Protein AF-T0RSC7-F1 (afdb_monomer_lite)

Secondary structure (DSSP, 8-state):
-----PPPEEEEEEEE-TTPPPTTS-----HHHHS---TTEEEEEEEETT--HHHHHHHHHTT--BTTB-S-TTEEEEEEEETTHHHHHHHHHHHHHHHHSS-EEEEEEESPPPSSS--SSPPPSEEEEEEEE--SSSS-----TTSEEEE-GGGS-TT--HHHHHHHHHHHHHHHHHHHHHHHHHT-

pLDDT: mean 86.54, std 13.87, range [40.59, 98.19]

Sequence (188 aa):
MGTQVLAKDFITVGVSGFGTRRAENYWQPSGAHDNLPTSGAYKSYKLVHYAKKKELQQIVDNFECSKGKKGRKDLGLIVMANSWGSYKAIKLTKMYKKACGEEIDLFIMVDGVKKPIAAQGIRPKAKKCVNFYQTRGVVRGKAIKGCENHDMTKYCYDSDSGVQCHIRVEWSGTADGAQIIRDYIYSN

Structure (mmCIF, N/CA/C/O backbone):
data_AF-T0RSC7-F1
#
_entry.id   AF-T0RSC7-F1
#
loop_
_atom_site.group_PDB
_atom_site.id
_atom_site.type_symbol
_atom_site.label_atom_id
_atom_site.label_alt_id
_atom_site.label_comp_id
_atom_site.label_asym_id
_atom_site.label_entity_id
_atom_site.label_seq_id
_atom_site.pdbx_PDB_ins_code
_atom_site.Cartn_x
_atom_site.Cartn_y
_atom_site.Cartn_z
_atom_site.occupancy
_atom_site.B_iso_or_equiv
_atom_site.auth_seq_id
_atom_site.auth_comp_id
_atom_site.auth_asym_id
_atom_site.auth_atom_id
_atom_site.pdbx_PDB_model_num
ATOM 1 N N . MET A 1 1 ? -28.441 -16.996 18.188 1.00 40.59 1 MET A N 1
ATOM 2 C CA . MET A 1 1 ? -28.405 -15.562 17.828 1.00 40.59 1 MET A CA 1
ATOM 3 C C . MET A 1 1 ? -27.506 -15.434 16.613 1.00 40.59 1 MET A C 1
ATOM 5 O O . MET A 1 1 ? -26.307 -15.630 16.751 1.00 40.59 1 MET A O 1
ATOM 9 N N . GLY A 1 2 ? -28.081 -15.255 15.422 1.00 41.38 2 GLY A N 1
ATOM 10 C CA . GLY A 1 2 ? -27.294 -15.091 14.201 1.00 41.38 2 GLY A CA 1
ATOM 11 C C . GLY A 1 2 ? -26.574 -13.749 14.240 1.00 41.38 2 GLY A C 1
ATOM 12 O O . GLY A 1 2 ? -27.214 -12.715 14.412 1.00 41.38 2 GLY A O 1
ATOM 13 N N . THR A 1 3 ? -25.250 -13.763 14.143 1.00 44.88 3 THR A N 1
ATOM 14 C CA . THR A 1 3 ? -24.443 -12.558 13.959 1.00 44.88 3 THR A CA 1
ATOM 15 C C . THR A 1 3 ? -24.872 -11.927 12.637 1.00 44.88 3 THR A C 1
ATOM 17 O O . THR A 1 3 ? -24.597 -12.488 11.579 1.00 44.88 3 THR A O 1
ATOM 20 N N . GLN A 1 4 ? -25.573 -10.790 12.679 1.00 46.06 4 GLN A N 1
ATOM 21 C CA . GLN A 1 4 ? -25.700 -9.941 11.496 1.00 46.06 4 GLN A CA 1
ATOM 22 C C . GLN A 1 4 ? -24.278 -9.604 11.044 1.00 46.06 4 GLN A C 1
ATOM 24 O O . GLN A 1 4 ? -23.525 -8.951 11.770 1.00 46.06 4 GLN A O 1
ATOM 29 N N . VAL A 1 5 ? -23.887 -10.117 9.879 1.00 52.91 5 VAL A N 1
ATOM 30 C CA . VAL A 1 5 ? -22.655 -9.701 9.218 1.00 52.91 5 VAL A CA 1
ATOM 31 C C . VAL A 1 5 ? -22.915 -8.274 8.755 1.00 52.91 5 VAL A C 1
ATOM 33 O O . VAL A 1 5 ? -23.689 -8.051 7.829 1.00 52.91 5 VAL A O 1
ATOM 36 N N . LEU A 1 6 ? -22.353 -7.301 9.470 1.00 58.44 6 LEU A N 1
ATOM 37 C CA . LEU A 1 6 ? -22.344 -5.919 9.005 1.00 58.44 6 LEU A CA 1
ATOM 38 C C . LEU A 1 6 ? -21.565 -5.889 7.689 1.00 58.44 6 LEU A C 1
ATOM 40 O O . LEU A 1 6 ? -20.447 -6.407 7.645 1.00 58.44 6 LEU A O 1
ATOM 44 N N . ALA A 1 7 ? -22.162 -5.307 6.645 1.00 67.56 7 ALA A N 1
ATOM 45 C CA . ALA A 1 7 ? -21.462 -5.036 5.395 1.00 67.56 7 ALA A CA 1
ATOM 46 C C . ALA A 1 7 ? -20.165 -4.281 5.711 1.00 67.56 7 ALA A C 1
ATOM 48 O O . ALA A 1 7 ? -20.168 -3.342 6.515 1.00 67.56 7 ALA A O 1
ATOM 49 N N . LYS A 1 8 ? -19.048 -4.752 5.159 1.00 82.50 8 LYS A N 1
ATOM 50 C CA . LYS A 1 8 ? -17.731 -4.245 5.519 1.00 82.50 8 LYS A CA 1
ATOM 51 C C . LYS A 1 8 ? -17.324 -3.114 4.585 1.00 82.50 8 LYS A C 1
ATOM 53 O O . LYS A 1 8 ? -17.084 -3.327 3.403 1.00 82.50 8 LYS A O 1
ATOM 58 N N . ASP A 1 9 ? -17.170 -1.925 5.146 1.00 91.06 9 ASP A N 1
ATOM 59 C CA . ASP A 1 9 ? -16.650 -0.767 4.430 1.00 91.06 9 ASP A CA 1
ATOM 60 C C . ASP A 1 9 ? -15.118 -0.753 4.442 1.00 91.06 9 ASP A C 1
ATOM 62 O O . ASP A 1 9 ? -14.471 -1.314 5.332 1.00 91.06 9 ASP A O 1
ATOM 66 N N . PHE A 1 10 ? -14.504 -0.043 3.493 1.00 94.50 10 PHE A N 1
ATOM 67 C CA . PHE A 1 10 ? -13.045 0.071 3.419 1.00 94.50 10 PHE A CA 1
ATOM 68 C C . PHE A 1 10 ? -12.556 1.504 3.250 1.00 94.50 10 PHE A C 1
ATOM 70 O O . PHE A 1 10 ? -13.061 2.269 2.430 1.00 94.50 10 PHE A O 1
ATOM 77 N N . ILE A 1 11 ? -11.483 1.837 3.969 1.00 96.50 11 ILE A N 1
ATOM 78 C CA . ILE A 1 11 ? -10.594 2.931 3.585 1.00 96.50 11 ILE A CA 1
ATOM 79 C C . ILE A 1 11 ? -9.506 2.367 2.676 1.00 96.50 11 ILE A C 1
ATOM 81 O O . ILE A 1 11 ? -8.774 1.455 3.070 1.00 96.50 11 ILE A O 1
ATOM 85 N N . THR A 1 12 ? -9.367 2.939 1.482 1.00 96.81 12 THR A N 1
ATOM 86 C CA . THR A 1 12 ? -8.303 2.596 0.534 1.00 96.81 12 THR A CA 1
ATOM 87 C C . THR A 1 12 ? -7.224 3.676 0.529 1.00 96.81 12 THR A C 1
ATOM 89 O O . THR A 1 12 ? -7.495 4.877 0.601 1.00 96.81 12 THR A O 1
ATOM 92 N N . VAL A 1 13 ? -5.959 3.259 0.490 1.00 97.44 13 VAL A N 1
ATOM 93 C CA . VAL A 1 13 ? -4.816 4.178 0.535 1.00 97.44 13 VAL A CA 1
ATOM 94 C C . VAL A 1 13 ? -3.815 3.814 -0.550 1.00 97.44 13 VAL A C 1
ATOM 96 O O . VAL A 1 13 ? -3.206 2.749 -0.505 1.00 97.44 13 VAL A O 1
ATOM 99 N N . GLY A 1 14 ? -3.607 4.731 -1.488 1.00 96.44 14 GLY A N 1
ATOM 100 C CA . GLY A 1 14 ? -2.545 4.677 -2.483 1.00 96.44 14 GLY A CA 1
ATOM 101 C C . GLY A 1 14 ? -1.330 5.462 -2.004 1.00 96.44 14 GLY A C 1
ATOM 102 O O . GLY A 1 14 ? -1.461 6.638 -1.663 1.00 96.44 14 GLY A O 1
ATOM 103 N N . VAL A 1 15 ? -0.146 4.850 -1.971 1.00 94.44 15 VAL A N 1
ATOM 104 C CA . VAL A 1 15 ? 1.096 5.525 -1.561 1.00 94.44 15 VAL A CA 1
ATOM 105 C C . VAL A 1 15 ? 2.132 5.460 -2.674 1.00 94.44 15 VAL A C 1
ATOM 107 O O . VAL A 1 15 ? 2.712 4.403 -2.920 1.00 94.44 15 VAL A O 1
ATOM 110 N N . SER A 1 16 ? 2.381 6.602 -3.312 1.00 92.31 16 SER A N 1
ATOM 111 C CA . SER A 1 16 ? 3.239 6.688 -4.485 1.00 92.31 16 SER A CA 1
ATOM 112 C C . SER A 1 16 ? 4.726 6.850 -4.163 1.00 92.31 16 SER A C 1
ATOM 114 O O . SER A 1 16 ? 5.114 7.342 -3.094 1.00 92.31 16 SER A O 1
ATOM 116 N N . GLY A 1 17 ? 5.562 6.418 -5.106 1.00 87.25 17 GLY A N 1
ATOM 117 C CA . GLY A 1 17 ? 7.021 6.476 -5.072 1.00 87.25 17 GLY A CA 1
ATOM 118 C C . GLY A 1 17 ? 7.650 7.863 -5.244 1.00 87.25 17 GLY A C 1
ATOM 119 O O . GLY A 1 17 ? 7.029 8.910 -5.052 1.00 87.25 17 GLY A O 1
ATOM 120 N N . PHE A 1 18 ? 8.950 7.861 -5.547 1.00 81.19 18 PHE A N 1
ATOM 121 C CA . PHE A 1 18 ? 9.708 9.062 -5.907 1.00 81.19 18 PHE A CA 1
ATOM 122 C C . PHE A 1 18 ? 9.276 9.579 -7.287 1.00 81.19 18 PHE A C 1
ATOM 124 O O . PHE A 1 18 ? 8.903 8.785 -8.139 1.00 81.19 18 PHE A O 1
ATOM 131 N N . GLY A 1 19 ? 9.318 10.896 -7.509 1.00 72.25 19 GLY A N 1
ATOM 132 C CA . GLY A 1 19 ? 8.873 11.527 -8.763 1.00 72.25 19 GLY A CA 1
ATOM 133 C C . GLY A 1 19 ? 7.401 11.958 -8.771 1.00 72.25 19 GLY A C 1
ATOM 134 O O . GLY A 1 19 ? 7.079 12.992 -9.355 1.00 72.25 19 GLY A O 1
ATOM 135 N N . THR A 1 20 ? 6.526 11.266 -8.034 1.00 71.75 20 THR A N 1
ATOM 136 C CA . THR A 1 20 ? 5.122 11.671 -7.859 1.00 71.75 20 THR A CA 1
ATOM 137 C C . THR A 1 20 ? 4.997 12.795 -6.823 1.00 71.75 20 THR A C 1
ATOM 139 O O . THR A 1 20 ? 5.447 12.662 -5.678 1.00 71.75 20 THR A O 1
ATOM 142 N N . ARG A 1 21 ? 4.371 13.915 -7.207 1.00 67.69 21 ARG A N 1
ATOM 143 C CA . ARG A 1 21 ? 3.964 14.988 -6.282 1.00 67.69 21 ARG A CA 1
ATOM 144 C C . ARG A 1 21 ? 2.527 14.754 -5.801 1.00 67.69 21 ARG A C 1
ATOM 146 O O . ARG A 1 21 ? 1.827 13.878 -6.295 1.00 67.69 21 ARG A O 1
ATOM 153 N N . ARG A 1 22 ? 2.105 15.479 -4.761 1.00 64.88 22 ARG A N 1
ATOM 154 C CA . ARG A 1 22 ? 0.728 15.388 -4.234 1.00 64.88 22 ARG A CA 1
ATOM 155 C C . ARG A 1 22 ? -0.286 15.704 -5.334 1.00 64.88 22 ARG A C 1
ATOM 157 O O . ARG A 1 22 ? 0.013 16.552 -6.159 1.00 64.88 22 ARG A O 1
ATOM 164 N N . ALA A 1 23 ? -1.478 15.110 -5.271 1.00 60.06 23 ALA A N 1
ATOM 165 C CA . ALA A 1 23 ? -2.521 15.224 -6.302 1.00 60.06 23 ALA A CA 1
ATOM 166 C C . ALA A 1 23 ? -2.914 16.673 -6.675 1.00 60.06 23 ALA A C 1
ATOM 168 O O . ALA A 1 23 ? -3.355 16.923 -7.787 1.00 60.06 23 ALA A O 1
ATOM 169 N N . GLU A 1 24 ? -2.727 17.622 -5.756 1.00 57.09 24 GLU A N 1
ATOM 170 C CA . GLU A 1 24 ? -2.960 19.064 -5.943 1.00 57.09 24 GLU A CA 1
ATOM 171 C C . GLU A 1 24 ? -1.835 19.803 -6.698 1.00 57.09 24 GLU A C 1
ATOM 173 O O . GLU A 1 24 ? -1.966 20.978 -7.019 1.00 57.09 24 GLU A O 1
ATOM 178 N N . ASN A 1 25 ? -0.730 19.123 -7.005 1.00 50.31 25 ASN A N 1
ATOM 179 C CA . ASN A 1 25 ? 0.354 19.624 -7.840 1.00 50.31 25 ASN A CA 1
ATOM 180 C C . ASN A 1 25 ? 0.484 18.703 -9.055 1.00 50.31 25 ASN A C 1
ATOM 182 O O . ASN A 1 25 ? 0.670 17.500 -8.882 1.00 50.31 25 ASN A O 1
ATOM 186 N N . TYR A 1 26 ? 0.443 19.252 -10.273 1.00 48.31 26 TYR A N 1
ATOM 187 C CA . TYR A 1 26 ? 0.797 18.483 -11.472 1.00 48.31 26 TYR A CA 1
ATOM 188 C C . TYR A 1 26 ? 2.139 17.761 -11.236 1.00 48.31 26 TYR A C 1
ATOM 190 O O . TYR A 1 26 ? 3.031 18.366 -10.634 1.00 48.31 26 TYR A O 1
ATOM 198 N N . TRP A 1 27 ? 2.240 16.482 -11.637 1.00 60.91 27 TRP A N 1
ATOM 199 C CA . TRP A 1 27 ? 3.422 15.720 -12.109 1.00 60.91 27 TRP A CA 1
ATOM 200 C C . TRP A 1 27 ? 3.286 14.189 -11.880 1.00 60.91 27 TRP A C 1
ATOM 202 O O . TRP A 1 27 ? 2.308 13.744 -11.291 1.00 60.91 27 TRP A O 1
ATOM 212 N N . GLN A 1 28 ? 4.252 13.423 -12.428 1.00 65.12 28 GLN A N 1
ATOM 213 C CA . GLN A 1 28 ? 4.223 12.009 -12.865 1.00 65.12 28 GLN A CA 1
ATOM 214 C C . GLN A 1 28 ? 3.127 11.092 -12.279 1.00 65.12 28 GLN A C 1
ATOM 216 O O . GLN A 1 28 ? 3.075 10.915 -11.056 1.00 65.12 28 GLN A O 1
ATOM 221 N N . PRO A 1 29 ? 2.320 10.451 -13.156 1.00 74.44 29 PRO A N 1
ATOM 222 C CA . PRO A 1 29 ? 1.275 9.523 -12.745 1.00 74.44 29 PRO A CA 1
ATOM 223 C C . PRO A 1 29 ? 1.875 8.346 -11.980 1.00 74.44 29 PRO A C 1
ATOM 225 O O . PRO A 1 29 ? 3.038 7.988 -12.170 1.00 74.44 2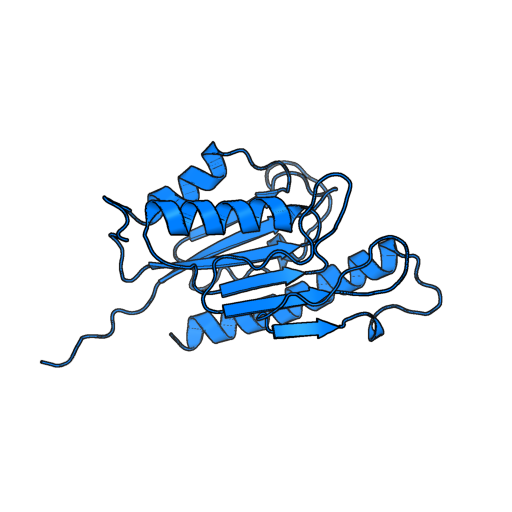9 PRO A O 1
ATOM 228 N N . SER A 1 30 ? 1.071 7.764 -11.100 1.00 87.75 30 SER A N 1
ATOM 229 C CA . SER A 1 30 ? 1.482 6.641 -10.268 1.00 87.75 30 SER A CA 1
ATOM 230 C C . SER A 1 30 ? 0.398 5.589 -10.321 1.00 87.75 30 SER A C 1
ATOM 232 O O . SER A 1 30 ? -0.733 5.850 -9.906 1.00 87.75 30 SER A O 1
ATOM 234 N N . GLY A 1 31 ? 0.760 4.364 -10.688 1.00 88.94 31 GLY A N 1
ATOM 235 C CA . GLY A 1 31 ? -0.178 3.246 -10.706 1.00 88.94 31 GLY A CA 1
ATOM 236 C C . GLY A 1 31 ? -0.849 3.035 -9.342 1.00 88.94 31 GLY A C 1
ATOM 237 O O . GLY A 1 31 ? -2.045 2.771 -9.262 1.00 88.94 31 GLY A O 1
ATOM 238 N N . ALA A 1 32 ? -0.127 3.282 -8.238 1.00 92.00 32 ALA A N 1
ATOM 239 C CA . ALA A 1 32 ? -0.676 3.186 -6.881 1.00 92.00 32 ALA A CA 1
ATOM 240 C C . ALA A 1 32 ? -1.772 4.229 -6.570 1.00 92.00 32 ALA A C 1
ATOM 242 O O . ALA A 1 32 ? -2.479 4.090 -5.575 1.00 92.00 32 ALA A O 1
ATOM 243 N N . HIS A 1 33 ? -1.899 5.285 -7.377 1.00 92.62 33 HIS A N 1
ATOM 244 C CA . HIS A 1 33 ? -2.937 6.314 -7.267 1.00 92.62 33 HIS A CA 1
ATOM 245 C C . HIS A 1 33 ? -4.022 6.131 -8.314 1.00 92.62 33 HIS A C 1
ATOM 247 O O . HIS A 1 33 ? -5.198 6.282 -7.986 1.00 92.62 33 HIS A O 1
ATOM 253 N N . ASP A 1 34 ? -3.625 5.838 -9.548 1.00 92.06 34 ASP A N 1
ATOM 254 C CA . ASP A 1 34 ? -4.518 5.857 -10.705 1.00 92.06 34 ASP A CA 1
ATOM 255 C C . ASP A 1 34 ? -5.283 4.544 -10.847 1.00 92.06 34 ASP A C 1
ATOM 257 O O . ASP A 1 34 ? -6.469 4.558 -11.164 1.00 92.06 34 ASP A O 1
ATOM 261 N N . ASN A 1 35 ? -4.653 3.419 -10.497 1.00 95.19 35 ASN A N 1
ATOM 262 C CA . ASN A 1 35 ? -5.315 2.118 -10.492 1.00 95.19 35 ASN A CA 1
ATOM 263 C C . ASN A 1 35 ? -6.025 1.818 -9.167 1.00 95.19 35 ASN A C 1
ATOM 265 O O . ASN A 1 35 ? -6.743 0.826 -9.087 1.00 95.19 35 ASN A O 1
ATOM 269 N N . LEU A 1 36 ? -5.848 2.639 -8.121 1.00 94.31 36 LEU A N 1
ATOM 270 C CA . LEU A 1 36 ? -6.460 2.392 -6.812 1.00 94.31 36 LEU A CA 1
ATOM 271 C C . LEU A 1 36 ? -7.989 2.356 -6.932 1.00 94.31 36 LEU A C 1
ATOM 273 O O . LEU A 1 36 ? -8.587 3.381 -7.261 1.00 94.31 36 LEU A O 1
ATOM 277 N N . PRO A 1 37 ? -8.645 1.226 -6.611 1.00 92.88 37 PRO A N 1
ATOM 278 C CA . PRO A 1 37 ? -10.097 1.179 -6.613 1.00 92.88 37 PRO A CA 1
ATOM 279 C C . PRO A 1 37 ? -10.672 2.128 -5.556 1.00 92.88 37 PRO A C 1
ATOM 281 O O . PRO A 1 37 ? -10.339 2.041 -4.371 1.00 92.88 37 PRO A O 1
ATOM 284 N N . THR A 1 38 ? -11.532 3.042 -6.000 1.00 87.25 38 THR A N 1
ATOM 285 C CA . THR A 1 38 ? -12.255 3.990 -5.137 1.00 87.25 38 THR A CA 1
ATOM 286 C C . THR A 1 38 ? -13.753 3.693 -5.065 1.00 87.25 38 THR A C 1
ATOM 288 O O . THR A 1 38 ? -14.409 4.101 -4.110 1.00 87.25 38 THR A O 1
ATOM 291 N N . SER A 1 39 ? -14.300 2.964 -6.043 1.00 81.19 39 SER A N 1
ATOM 292 C CA . SER A 1 39 ? -15.697 2.523 -6.026 1.00 81.19 39 SER A CA 1
ATOM 293 C C . SER A 1 39 ? -15.916 1.527 -4.887 1.00 81.19 39 SER A C 1
ATOM 295 O O . SER A 1 39 ? -15.151 0.573 -4.753 1.00 81.19 39 SER A O 1
ATOM 297 N N . GLY A 1 40 ? -16.924 1.773 -4.047 1.00 74.81 40 GLY A N 1
ATOM 298 C CA . GLY A 1 40 ? -17.190 0.977 -2.843 1.00 74.81 40 GLY A CA 1
ATOM 299 C C . GLY A 1 40 ? -16.272 1.277 -1.648 1.00 74.81 40 GLY A C 1
ATOM 300 O O . GLY A 1 40 ? -16.375 0.605 -0.628 1.00 74.81 40 GLY A O 1
ATOM 301 N N . ALA A 1 41 ? -15.379 2.272 -1.734 1.00 86.38 41 ALA A N 1
ATOM 302 C CA . ALA A 1 41 ? -14.578 2.704 -0.590 1.00 86.38 41 ALA A CA 1
ATOM 303 C C . ALA A 1 41 ? -15.314 3.788 0.216 1.00 86.38 41 ALA A C 1
ATOM 305 O O . ALA A 1 41 ? -15.744 4.795 -0.342 1.00 86.38 41 ALA A O 1
ATOM 306 N N . TYR A 1 42 ? -15.356 3.641 1.543 1.00 90.75 42 TYR A N 1
ATOM 307 C CA . TYR A 1 42 ? -15.835 4.678 2.466 1.00 90.75 42 TYR A CA 1
ATOM 308 C C . TYR A 1 42 ? -15.024 5.970 2.323 1.00 90.75 42 TYR A C 1
ATOM 310 O O . TYR A 1 42 ? -15.555 7.079 2.353 1.00 90.75 42 TYR A O 1
ATOM 318 N N . LYS A 1 43 ? -13.702 5.829 2.163 1.00 94.75 43 LYS A N 1
ATOM 319 C CA . LYS A 1 43 ? -12.794 6.949 1.912 1.00 94.75 43 LYS A CA 1
ATOM 320 C C . LYS A 1 43 ? -11.548 6.480 1.181 1.00 94.75 43 LYS A C 1
ATOM 322 O O . LYS A 1 43 ? -11.045 5.391 1.435 1.00 94.75 43 LYS A O 1
ATOM 327 N N . SER A 1 44 ? -11.023 7.330 0.307 1.00 94.62 44 SER A N 1
ATOM 328 C CA . SER A 1 44 ? -9.792 7.064 -0.438 1.00 94.62 44 SER A CA 1
ATOM 329 C C . SER A 1 44 ? -8.738 8.123 -0.126 1.00 94.62 44 SER A C 1
ATOM 331 O O . SER A 1 44 ? -9.043 9.314 -0.072 1.00 94.62 44 SER A O 1
ATOM 333 N N . TYR A 1 45 ? -7.488 7.699 0.054 1.00 94.94 45 TYR A N 1
ATOM 334 C CA . TYR A 1 45 ? -6.350 8.588 0.287 1.00 94.94 45 TYR A CA 1
ATOM 335 C C . TYR A 1 45 ? -5.266 8.365 -0.764 1.00 94.94 45 TYR A C 1
ATOM 337 O O . TYR A 1 45 ? -4.854 7.233 -1.010 1.00 94.94 45 TYR A O 1
ATOM 345 N N . LYS A 1 46 ? -4.748 9.458 -1.330 1.00 93.88 46 LYS A N 1
ATOM 346 C CA . LYS A 1 46 ? -3.587 9.453 -2.229 1.00 93.88 46 LYS A CA 1
ATOM 347 C C . LYS A 1 46 ? -2.419 10.155 -1.541 1.00 93.88 46 LYS A C 1
ATOM 349 O O . LYS A 1 46 ? -2.410 11.373 -1.387 1.00 93.88 46 LYS A O 1
ATOM 354 N N . LEU A 1 47 ? -1.450 9.371 -1.082 1.00 93.06 47 LEU A N 1
ATOM 355 C CA . LEU A 1 47 ? -0.251 9.826 -0.381 1.00 93.06 47 LEU A CA 1
ATOM 356 C C . LEU A 1 47 ? 0.999 9.627 -1.233 1.00 93.06 47 LEU A C 1
ATOM 358 O O . LEU A 1 47 ? 1.027 8.804 -2.134 1.00 93.06 47 LEU A O 1
ATOM 362 N N . VAL A 1 48 ? 2.069 10.325 -0.882 1.00 92.00 48 VAL A N 1
ATOM 363 C CA . VAL A 1 48 ? 3.380 10.244 -1.546 1.00 92.00 48 VAL A CA 1
ATOM 364 C C . VAL A 1 48 ? 4.448 9.747 -0.567 1.00 92.00 48 VAL A C 1
ATOM 366 O O . VAL A 1 48 ? 4.258 9.790 0.653 1.00 92.00 48 VAL A O 1
ATOM 369 N N . HIS A 1 49 ? 5.610 9.319 -1.066 1.00 90.50 49 HIS A N 1
ATOM 370 C CA . HIS A 1 49 ? 6.701 8.761 -0.251 1.00 90.50 49 HIS A CA 1
ATOM 371 C C . HIS A 1 49 ? 7.225 9.694 0.860 1.00 90.50 49 HIS A C 1
ATOM 373 O O . HIS A 1 49 ? 7.827 9.225 1.828 1.00 90.50 49 HIS A O 1
ATOM 379 N N . TYR A 1 50 ? 6.987 11.007 0.773 1.00 89.44 50 TYR A N 1
ATOM 380 C CA . TYR A 1 50 ? 7.337 11.986 1.809 1.00 89.44 50 TYR A CA 1
ATOM 381 C C . TYR A 1 50 ? 6.171 12.360 2.741 1.00 89.44 50 TYR A C 1
ATOM 383 O O . TYR A 1 50 ? 6.302 13.302 3.524 1.00 89.44 50 TYR A O 1
ATOM 391 N N . ALA A 1 51 ? 5.067 11.601 2.736 1.00 91.31 51 ALA A N 1
ATOM 392 C CA . ALA A 1 51 ? 3.935 11.818 3.637 1.00 91.31 51 ALA A CA 1
ATOM 393 C C . ALA A 1 51 ? 4.383 11.960 5.105 1.00 91.31 51 ALA A C 1
ATOM 395 O O . ALA A 1 51 ? 5.197 11.179 5.641 1.00 91.31 51 ALA A O 1
ATOM 396 N N . LYS A 1 52 ? 3.863 12.997 5.764 1.00 93.94 52 LYS A N 1
ATOM 397 C CA . LYS A 1 52 ? 4.165 13.347 7.151 1.00 93.94 52 LYS A CA 1
ATOM 398 C C . LYS A 1 52 ? 3.394 12.434 8.099 1.00 93.94 52 LYS A C 1
ATOM 400 O O . LYS A 1 52 ? 2.348 11.883 7.774 1.00 93.94 52 LYS A O 1
ATOM 405 N N . LYS A 1 53 ? 3.891 12.307 9.334 1.00 95.62 53 LYS A N 1
ATOM 406 C CA . LYS A 1 53 ? 3.233 11.499 10.378 1.00 95.62 53 LYS A CA 1
ATOM 407 C C . LYS A 1 53 ? 1.780 11.935 10.619 1.00 95.62 53 LYS A C 1
ATOM 409 O O . LYS A 1 53 ? 0.949 11.070 10.843 1.00 95.62 53 LYS A O 1
ATOM 414 N N . LYS A 1 54 ? 1.490 13.241 10.548 1.00 96.44 54 LYS A N 1
ATOM 415 C CA . LYS A 1 54 ? 0.134 13.789 10.721 1.00 96.44 54 LYS A CA 1
ATOM 416 C C . LYS A 1 54 ? -0.843 13.276 9.655 1.00 96.44 54 LYS A C 1
ATOM 418 O O . LYS A 1 54 ? -1.946 12.900 10.006 1.00 96.44 54 LYS A O 1
ATOM 423 N N . GLU A 1 55 ? -0.413 13.173 8.397 1.00 95.88 55 GLU A N 1
ATOM 424 C CA . GLU A 1 55 ? -1.242 12.632 7.303 1.00 95.88 55 GLU A CA 1
ATOM 425 C C . GLU A 1 55 ? -1.551 11.143 7.523 1.00 95.88 55 GLU A C 1
ATOM 427 O O . GLU A 1 55 ? -2.681 10.703 7.354 1.00 95.88 55 GLU A O 1
ATOM 432 N N . LEU A 1 56 ? -0.564 10.362 7.979 1.00 97.38 56 LEU A N 1
ATOM 433 C CA . LEU A 1 56 ? -0.795 8.956 8.336 1.00 97.38 56 LEU A CA 1
ATOM 434 C C . LEU A 1 56 ? -1.724 8.820 9.549 1.00 97.38 56 LEU A C 1
ATOM 436 O O . LEU A 1 56 ? -2.529 7.896 9.604 1.00 97.38 56 LEU A O 1
ATOM 440 N N . GLN A 1 57 ? -1.602 9.728 10.521 1.00 97.50 57 GLN A N 1
ATOM 441 C CA . GLN A 1 57 ? -2.449 9.742 11.710 1.00 97.50 57 GLN A CA 1
ATOM 442 C C . GLN A 1 57 ? -3.907 10.028 11.339 1.00 97.50 57 GLN A C 1
ATOM 444 O O . GLN A 1 57 ? -4.772 9.276 11.761 1.00 97.50 57 GLN A O 1
ATOM 449 N N . GLN A 1 58 ? -4.158 10.991 10.446 1.00 97.06 58 GLN A N 1
ATOM 450 C CA . GLN A 1 58 ? -5.502 11.294 9.942 1.00 97.06 58 GLN A CA 1
ATOM 451 C C . GLN A 1 58 ? -6.208 10.081 9.327 1.00 97.06 58 GLN A C 1
ATOM 453 O O . GLN A 1 58 ? -7.430 10.011 9.375 1.00 97.06 58 GLN A O 1
ATOM 458 N N . ILE A 1 59 ? -5.470 9.131 8.739 1.00 97.69 59 ILE A N 1
ATOM 459 C CA . ILE A 1 59 ? -6.051 7.876 8.242 1.00 97.69 59 ILE A CA 1
ATOM 460 C C . ILE A 1 59 ? -6.466 6.983 9.414 1.00 97.69 59 ILE A C 1
ATOM 462 O O . ILE A 1 59 ? -7.592 6.492 9.431 1.00 97.69 59 ILE A O 1
ATOM 466 N N . VAL A 1 60 ? -5.577 6.796 10.395 1.00 97.25 60 VAL A N 1
ATOM 467 C CA . VAL A 1 60 ? -5.826 5.966 11.588 1.00 97.25 60 VAL A CA 1
ATOM 468 C C . VAL A 1 60 ? -6.980 6.520 12.431 1.00 97.25 60 VAL A C 1
ATOM 470 O O . VAL A 1 60 ? -7.753 5.741 12.981 1.00 97.25 60 VAL A O 1
ATOM 473 N N . ASP A 1 61 ? -7.138 7.841 12.486 1.00 96.50 61 ASP A N 1
ATOM 474 C CA . ASP A 1 61 ? -8.172 8.502 13.288 1.00 96.50 61 ASP A CA 1
ATOM 475 C C . ASP A 1 61 ? -9.602 8.161 12.817 1.00 96.50 61 ASP A C 1
ATOM 477 O O . ASP A 1 61 ? -10.512 8.135 13.641 1.00 96.50 61 ASP A O 1
ATOM 481 N N . ASN A 1 62 ? -9.811 7.789 11.542 1.00 96.25 62 ASN A N 1
ATOM 482 C CA . ASN A 1 62 ? -11.136 7.358 11.049 1.00 96.25 62 ASN A CA 1
ATOM 483 C C . ASN A 1 62 ? -11.639 6.051 11.693 1.00 96.25 62 ASN A C 1
ATOM 485 O O . ASN A 1 62 ? -12.815 5.725 11.569 1.00 96.25 62 ASN A O 1
ATOM 489 N N . PHE A 1 63 ? -10.761 5.268 12.325 1.00 96.31 63 PHE A N 1
ATOM 490 C CA . PHE A 1 63 ? -11.113 3.969 12.907 1.00 96.31 63 PHE A CA 1
ATOM 491 C C . PHE A 1 63 ? -11.521 4.057 14.387 1.00 96.31 63 PHE A C 1
ATOM 493 O O . PHE A 1 63 ? -11.839 3.028 14.995 1.00 96.31 63 PHE A O 1
ATOM 500 N N . GLU A 1 64 ? -11.497 5.267 14.964 1.00 95.25 64 GLU A N 1
ATOM 501 C CA . GLU A 1 64 ? -11.922 5.561 16.343 1.00 95.25 64 GLU A CA 1
ATOM 502 C C . GLU A 1 64 ? -11.253 4.641 17.375 1.00 95.25 64 GLU A C 1
ATOM 504 O O . GLU A 1 64 ? -11.870 4.109 18.300 1.00 95.25 64 GLU A O 1
ATOM 509 N N . CYS A 1 65 ? -9.960 4.389 17.176 1.00 94.38 65 CYS A N 1
ATOM 510 C CA . CYS A 1 65 ? -9.243 3.410 17.973 1.00 94.38 65 CYS A CA 1
ATOM 511 C C . CYS A 1 65 ? -8.987 3.925 19.393 1.00 94.38 65 CYS A C 1
ATOM 513 O O . CYS A 1 65 ? -8.381 4.978 19.591 1.00 94.38 65 CYS A O 1
ATOM 515 N N . SER A 1 66 ? -9.402 3.147 20.392 1.00 92.69 66 SER A N 1
ATOM 516 C CA . SER A 1 66 ? -9.250 3.475 21.810 1.00 92.69 66 SER A CA 1
ATOM 517 C C . SER A 1 66 ? -8.678 2.289 22.572 1.00 92.69 66 SER A C 1
ATOM 519 O O . SER A 1 66 ? -9.114 1.151 22.398 1.00 92.69 66 SER A O 1
ATOM 521 N N . LYS A 1 67 ? -7.664 2.546 23.409 1.00 91.06 67 LYS A N 1
ATOM 522 C CA . LYS A 1 67 ? -6.979 1.533 24.237 1.00 91.06 67 LYS A CA 1
ATOM 523 C C . LYS A 1 67 ? -6.559 0.276 23.450 1.00 91.06 67 LYS A C 1
ATOM 525 O O . LYS A 1 67 ? -6.686 -0.841 23.946 1.00 91.06 67 LYS A O 1
ATOM 530 N N . GLY A 1 68 ? -6.064 0.451 22.221 1.00 89.88 68 GLY A N 1
ATOM 531 C CA . GLY A 1 68 ? -5.605 -0.666 21.390 1.00 89.88 68 GLY A CA 1
ATOM 532 C C . GLY A 1 68 ? -6.732 -1.491 20.770 1.00 89.88 68 GLY A C 1
ATOM 533 O O . GLY A 1 68 ? -6.498 -2.645 20.434 1.00 89.88 68 GLY A O 1
ATOM 534 N N . LYS A 1 69 ? -7.947 -0.945 20.654 1.00 90.81 69 LYS A N 1
ATOM 535 C CA . LYS A 1 69 ? -9.098 -1.614 20.038 1.00 90.81 69 LYS A CA 1
ATOM 536 C C . LYS A 1 69 ? -9.748 -0.708 19.004 1.00 90.81 69 LYS A C 1
ATOM 538 O O . LYS A 1 69 ? -9.929 0.483 19.255 1.00 90.81 69 LYS A O 1
ATOM 543 N N . LYS A 1 70 ? -10.109 -1.282 17.859 1.00 91.38 70 LYS A N 1
ATOM 544 C CA . LYS A 1 70 ? -10.850 -0.602 16.795 1.00 91.38 70 LYS A CA 1
ATOM 545 C C . LYS A 1 70 ? -12.293 -0.330 17.232 1.00 91.38 70 LYS A C 1
ATOM 547 O O . LYS A 1 70 ? -12.982 -1.261 17.652 1.00 91.38 70 LYS A O 1
ATOM 552 N N . GLY A 1 71 ? -12.738 0.923 17.132 1.00 89.56 71 GLY A N 1
ATOM 553 C CA . GLY A 1 71 ? -14.121 1.312 17.4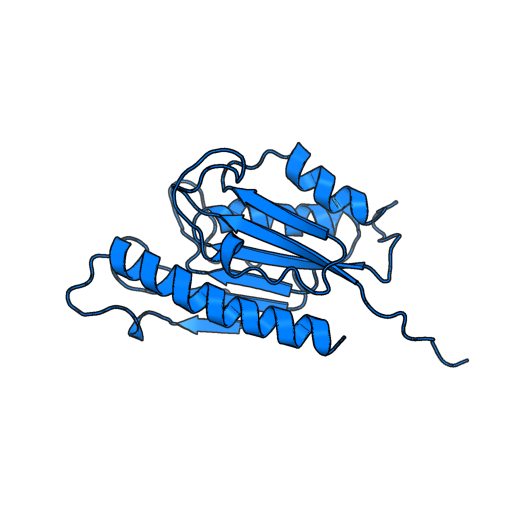29 1.00 89.56 71 GLY A CA 1
ATOM 554 C C . GLY A 1 71 ? -15.071 0.893 16.306 1.00 89.56 71 GLY A C 1
ATOM 555 O O . GLY A 1 71 ? -16.020 0.142 16.530 1.00 89.56 71 GLY A O 1
ATOM 556 N N . ARG A 1 72 ? -14.740 1.290 15.070 1.00 90.38 72 ARG A N 1
ATOM 557 C CA . ARG A 1 72 ? -15.473 0.938 13.842 1.00 90.38 72 ARG A CA 1
ATOM 558 C C . ARG A 1 72 ? -15.137 -0.476 13.365 1.00 90.38 72 ARG A C 1
ATOM 560 O O . ARG A 1 72 ? -14.227 -0.684 12.560 1.00 90.38 72 ARG A O 1
ATOM 567 N N . LYS A 1 73 ? -15.827 -1.481 13.917 1.00 89.00 73 LYS A N 1
ATOM 568 C CA . LYS A 1 73 ? -15.597 -2.913 13.618 1.00 89.00 73 LYS A CA 1
ATOM 569 C C . LYS A 1 73 ? -15.835 -3.272 12.147 1.00 89.00 73 LYS A C 1
ATOM 571 O O . LYS A 1 73 ? -15.094 -4.095 11.610 1.00 89.00 73 LYS A O 1
ATOM 576 N N . ASP A 1 74 ? -16.795 -2.599 11.533 1.00 90.50 74 ASP A N 1
ATOM 577 C CA . ASP A 1 74 ? -17.225 -2.659 10.134 1.00 90.50 74 ASP A CA 1
ATOM 578 C C . ASP A 1 74 ? -16.228 -2.044 9.139 1.00 90.50 74 ASP A C 1
ATOM 580 O O . ASP A 1 74 ? -16.286 -2.360 7.959 1.00 90.50 74 ASP A O 1
ATOM 584 N N . LEU A 1 75 ? -15.285 -1.210 9.593 1.00 94.12 75 LEU A N 1
ATOM 585 C CA . LEU A 1 75 ? -14.369 -0.493 8.704 1.00 94.12 75 LEU A CA 1
ATOM 586 C C . LEU A 1 75 ? -13.012 -1.200 8.580 1.00 94.12 75 LEU A C 1
ATOM 588 O O . LEU A 1 75 ? -12.321 -1.429 9.578 1.00 94.12 75 LEU A O 1
ATOM 592 N N . GLY A 1 76 ? -12.609 -1.542 7.360 1.00 95.56 76 GLY A N 1
ATOM 593 C CA . GLY A 1 76 ? -11.319 -2.141 7.022 1.00 95.56 76 GLY A CA 1
ATOM 594 C C . GLY A 1 76 ? -10.309 -1.154 6.433 1.00 95.56 76 GLY A C 1
ATOM 595 O O . GLY A 1 76 ? -10.653 -0.046 6.022 1.00 95.56 76 GLY A O 1
ATOM 596 N N . LEU A 1 77 ? -9.042 -1.571 6.372 1.00 97.62 77 LEU A N 1
ATOM 597 C CA . LEU A 1 77 ? -7.958 -0.784 5.770 1.00 97.62 77 LEU A CA 1
ATOM 598 C C . LEU A 1 77 ? -7.249 -1.575 4.669 1.00 97.62 77 LEU A C 1
ATOM 600 O O . LEU A 1 77 ? -6.688 -2.642 4.927 1.00 97.62 77 LEU A O 1
ATOM 604 N N . ILE A 1 78 ? -7.230 -1.011 3.462 1.00 98.00 78 ILE A N 1
ATOM 605 C CA . ILE A 1 78 ? -6.532 -1.544 2.290 1.00 98.00 78 ILE A CA 1
ATOM 606 C C . ILE A 1 78 ? -5.471 -0.538 1.845 1.00 98.00 78 ILE A C 1
ATOM 608 O O . ILE A 1 78 ? -5.744 0.655 1.712 1.00 98.00 78 ILE A O 1
ATOM 612 N N . VAL A 1 79 ? -4.251 -1.013 1.601 1.00 98.19 79 VAL A N 1
ATOM 613 C CA . VAL A 1 79 ? -3.130 -0.163 1.184 1.00 98.19 79 VAL A CA 1
ATOM 614 C C . VAL A 1 79 ? -2.490 -0.723 -0.079 1.00 98.19 79 VAL A C 1
ATOM 616 O O . VAL A 1 79 ? -2.099 -1.885 -0.101 1.00 98.19 79 VAL A O 1
ATOM 619 N N . MET A 1 80 ? -2.320 0.117 -1.098 1.00 97.94 80 MET A N 1
ATOM 620 C CA . MET A 1 80 ? -1.494 -0.157 -2.271 1.00 97.94 80 MET A CA 1
ATOM 621 C C . MET A 1 80 ? -0.336 0.834 -2.313 1.00 97.94 80 MET A C 1
ATOM 623 O O . MET A 1 80 ? -0.528 2.040 -2.169 1.00 97.94 80 MET A O 1
ATOM 627 N N . ALA A 1 81 ? 0.880 0.336 -2.496 1.00 95.44 81 ALA A N 1
ATOM 628 C CA . ALA A 1 81 ? 2.065 1.175 -2.545 1.00 95.44 81 ALA A CA 1
ATOM 629 C C . ALA A 1 81 ? 3.026 0.709 -3.628 1.00 95.44 81 ALA A C 1
ATOM 631 O O . ALA A 1 81 ? 3.254 -0.492 -3.770 1.00 95.44 81 ALA A O 1
ATOM 632 N N . ASN A 1 82 ? 3.635 1.661 -4.333 1.00 92.50 82 ASN A N 1
ATOM 633 C CA . ASN A 1 82 ? 4.744 1.378 -5.233 1.00 92.50 82 ASN A CA 1
ATOM 634 C C . ASN A 1 82 ? 6.055 1.967 -4.707 1.00 92.50 82 ASN A C 1
ATOM 636 O O . ASN A 1 82 ? 6.079 2.952 -3.959 1.00 92.50 82 ASN A O 1
ATOM 640 N N . SER A 1 83 ? 7.167 1.376 -5.136 1.00 89.62 83 SER A N 1
ATOM 641 C CA . SER A 1 83 ? 8.494 1.980 -5.043 1.00 89.62 83 SER A CA 1
ATOM 642 C C . SER A 1 83 ? 8.818 2.505 -3.627 1.00 89.62 83 SER A C 1
ATOM 644 O O . SER A 1 83 ? 8.629 1.794 -2.632 1.00 89.62 83 SER A O 1
ATOM 646 N N . TRP A 1 84 ? 9.291 3.751 -3.502 1.00 87.81 84 TRP A N 1
ATOM 647 C CA . TRP A 1 84 ? 9.615 4.414 -2.225 1.00 87.81 84 TRP A CA 1
ATOM 648 C C . TRP A 1 84 ? 8.390 4.681 -1.336 1.00 87.81 84 TRP A C 1
ATOM 650 O O . TRP A 1 84 ? 8.534 4.841 -0.119 1.00 87.81 84 TRP A O 1
ATOM 660 N N . GLY A 1 85 ? 7.178 4.677 -1.900 1.00 91.25 85 GLY A N 1
ATOM 661 C CA . GLY A 1 85 ? 5.926 4.800 -1.153 1.00 91.25 85 GLY A CA 1
ATOM 662 C C . GLY A 1 85 ? 5.733 3.660 -0.149 1.00 91.25 85 GLY A C 1
ATOM 663 O O . GLY A 1 85 ? 5.197 3.866 0.946 1.00 91.25 85 GLY A O 1
ATOM 664 N N . SER A 1 86 ? 6.294 2.486 -0.453 1.00 91.75 86 SER A N 1
ATOM 665 C CA . SER A 1 86 ? 6.258 1.284 0.390 1.00 91.75 86 SER A CA 1
ATOM 666 C C . SER A 1 86 ? 6.730 1.541 1.824 1.00 91.75 86 SER A C 1
ATOM 668 O O . SER A 1 86 ? 6.156 1.002 2.770 1.00 91.75 86 SER A O 1
ATOM 670 N N . TYR A 1 87 ? 7.718 2.418 2.039 1.00 90.06 87 TYR A N 1
ATOM 671 C CA . TYR A 1 87 ? 8.191 2.740 3.390 1.00 90.06 87 TYR A CA 1
ATOM 672 C C . TYR A 1 87 ? 7.111 3.413 4.247 1.00 90.06 87 TYR A C 1
ATOM 674 O O . TYR A 1 87 ? 6.875 3.024 5.398 1.00 90.06 87 TYR A O 1
ATOM 682 N N . LYS A 1 88 ? 6.425 4.418 3.691 1.00 92.69 88 LYS A N 1
ATOM 683 C CA . LYS A 1 88 ? 5.352 5.136 4.393 1.00 92.69 88 LYS A CA 1
ATOM 684 C C . LYS A 1 88 ? 4.118 4.263 4.563 1.00 92.69 88 LYS A C 1
ATOM 686 O O . LYS A 1 88 ? 3.523 4.281 5.638 1.00 92.69 88 LYS A O 1
ATOM 691 N N . ALA A 1 89 ? 3.800 3.451 3.564 1.00 95.12 89 ALA A N 1
ATOM 692 C CA . ALA A 1 89 ? 2.727 2.472 3.633 1.00 95.12 89 ALA A CA 1
ATOM 693 C C . ALA A 1 89 ? 2.961 1.445 4.758 1.00 95.12 89 ALA A C 1
ATOM 695 O O . ALA A 1 89 ? 2.094 1.227 5.602 1.00 95.12 89 ALA A O 1
ATOM 696 N N . ILE A 1 90 ? 4.169 0.883 4.875 1.00 94.94 90 ILE A N 1
ATOM 697 C CA . ILE A 1 90 ? 4.513 -0.021 5.984 1.00 94.94 90 ILE A CA 1
ATOM 698 C C . ILE A 1 90 ? 4.422 0.707 7.327 1.00 94.94 90 ILE A C 1
ATOM 700 O O . ILE A 1 90 ? 3.923 0.140 8.304 1.00 94.94 90 ILE A O 1
ATOM 704 N N . LYS A 1 91 ? 4.876 1.965 7.401 1.00 95.06 91 LYS A N 1
ATOM 705 C CA . LYS A 1 91 ? 4.737 2.783 8.612 1.00 95.06 91 LYS A CA 1
ATOM 706 C C . LYS A 1 91 ? 3.269 2.956 9.013 1.00 95.06 91 LYS A C 1
ATOM 708 O O . LYS A 1 91 ? 2.973 2.803 10.197 1.00 95.06 91 LYS A O 1
ATOM 713 N N . LEU A 1 92 ? 2.372 3.202 8.057 1.00 97.75 92 LEU A N 1
ATOM 714 C CA . LEU A 1 92 ? 0.929 3.264 8.295 1.00 97.75 92 LEU A CA 1
ATOM 715 C C . LEU A 1 92 ? 0.411 1.956 8.910 1.00 97.75 92 LEU A C 1
ATOM 717 O O . LEU A 1 92 ? -0.240 2.008 9.948 1.00 97.75 92 LEU A O 1
ATOM 721 N N . THR A 1 93 ? 0.789 0.788 8.373 1.00 97.75 93 THR A N 1
ATOM 722 C CA . THR A 1 93 ? 0.346 -0.506 8.941 1.00 97.75 93 THR A CA 1
ATOM 723 C C . THR A 1 93 ? 0.792 -0.706 10.393 1.00 97.75 93 THR A C 1
ATOM 725 O O . THR A 1 93 ? 0.041 -1.215 11.223 1.00 97.75 93 THR A O 1
ATOM 728 N N . LYS A 1 94 ? 2.007 -0.259 10.741 1.00 97.25 94 LYS A N 1
ATOM 729 C CA . LYS A 1 94 ? 2.524 -0.319 12.117 1.00 97.25 94 LYS A CA 1
ATOM 730 C C . LYS A 1 94 ? 1.787 0.649 13.042 1.00 97.25 94 LYS A C 1
ATOM 732 O O . LYS A 1 94 ? 1.519 0.294 14.187 1.00 97.25 94 LYS A O 1
ATOM 737 N N . MET A 1 95 ? 1.483 1.858 12.561 1.00 97.62 95 MET A N 1
ATOM 738 C CA . MET A 1 95 ? 0.704 2.847 13.313 1.00 97.62 95 MET A CA 1
ATOM 739 C C . MET A 1 95 ? -0.708 2.332 13.588 1.00 97.62 95 MET A C 1
ATOM 741 O O . MET A 1 95 ? -1.134 2.357 14.739 1.00 97.62 95 MET A O 1
ATOM 745 N N . TYR A 1 96 ? -1.370 1.788 12.567 1.00 98.19 96 TYR A N 1
ATOM 746 C CA . TYR A 1 96 ? -2.686 1.170 12.686 1.00 98.19 96 TYR A CA 1
ATOM 747 C C . TYR A 1 96 ? -2.683 0.028 13.710 1.00 98.19 96 TYR A C 1
ATOM 749 O O . TYR A 1 96 ? -3.434 0.082 14.678 1.00 98.19 96 TYR A O 1
ATOM 757 N N . LYS A 1 97 ? -1.757 -0.938 13.594 1.00 97.81 97 LYS A N 1
ATOM 758 C CA . LYS A 1 97 ? -1.657 -2.048 14.558 1.00 97.81 97 LYS A CA 1
ATOM 759 C C . LYS A 1 97 ? -1.438 -1.573 15.990 1.00 97.81 97 LYS A C 1
ATOM 761 O O . LYS A 1 97 ? -2.023 -2.120 16.917 1.00 97.81 97 LYS A O 1
ATOM 766 N N . LYS A 1 98 ? -0.606 -0.546 16.181 1.00 96.88 98 LYS A N 1
ATOM 767 C CA . LYS A 1 98 ? -0.360 0.030 17.507 1.00 96.88 98 LYS A CA 1
ATOM 768 C C . LYS A 1 98 ? -1.607 0.710 18.082 1.00 96.88 98 LYS A C 1
ATOM 770 O O . LYS A 1 98 ? -1.852 0.582 19.275 1.00 96.88 98 LYS A O 1
ATOM 775 N N . ALA A 1 99 ? -2.352 1.454 17.268 1.00 96.50 99 ALA A N 1
ATOM 776 C CA . ALA A 1 99 ? -3.518 2.207 17.724 1.00 96.50 99 ALA A CA 1
ATOM 777 C C . ALA A 1 99 ? -4.745 1.310 17.947 1.00 96.50 99 ALA A C 1
ATOM 779 O O . ALA A 1 99 ? -5.449 1.463 18.941 1.00 96.50 99 ALA A O 1
ATOM 780 N N . CYS A 1 100 ? -4.976 0.367 17.035 1.00 96.56 100 CYS A N 1
ATOM 781 C CA . CYS A 1 100 ? -6.228 -0.375 16.910 1.00 96.56 100 CYS A CA 1
ATOM 782 C C . CYS A 1 100 ? -6.125 -1.842 17.348 1.00 96.56 100 CYS A C 1
ATOM 784 O O . CYS A 1 100 ? -7.147 -2.515 17.408 1.00 96.56 100 CYS A O 1
ATOM 786 N N . GLY A 1 101 ? -4.913 -2.344 17.621 1.00 96.25 101 GLY A N 1
ATOM 787 C CA . GLY A 1 101 ? -4.660 -3.727 18.052 1.00 96.25 101 GLY A CA 1
ATOM 788 C C . GLY A 1 101 ? -4.754 -4.781 16.947 1.00 96.25 101 GLY A C 1
ATOM 789 O O . GLY A 1 101 ? -4.444 -5.945 17.185 1.00 96.25 101 GLY A O 1
ATOM 790 N N . GLU A 1 102 ? -5.125 -4.386 15.730 1.00 95.88 102 GLU A N 1
ATOM 791 C CA . GLU A 1 102 ? -5.406 -5.287 14.611 1.00 95.88 102 GLU A CA 1
ATOM 792 C C . GLU A 1 102 ? -4.459 -5.048 13.428 1.00 95.88 102 GLU A C 1
ATOM 794 O O . GLU A 1 102 ? -3.860 -3.984 13.277 1.00 95.88 102 GLU A O 1
ATOM 799 N N . GLU A 1 103 ? -4.299 -6.050 12.566 1.00 97.56 103 GLU A N 1
ATOM 800 C CA . GLU A 1 103 ? -3.594 -5.888 11.290 1.00 97.56 103 GLU A CA 1
ATOM 801 C C . GLU A 1 103 ? -4.540 -5.341 10.220 1.00 97.56 103 GLU A C 1
ATOM 803 O O . GLU A 1 103 ? -5.746 -5.595 10.274 1.00 97.56 103 GLU A O 1
ATOM 808 N N . ILE A 1 104 ? -3.998 -4.598 9.249 1.00 97.69 104 ILE A N 1
ATOM 809 C CA . ILE A 1 104 ? -4.804 -4.113 8.123 1.00 97.69 104 ILE A CA 1
ATOM 810 C C . ILE A 1 104 ? -5.309 -5.296 7.292 1.00 97.69 104 ILE A C 1
ATOM 812 O O . ILE A 1 104 ? -4.752 -6.393 7.357 1.00 97.69 104 ILE A O 1
ATOM 816 N N . ASP A 1 105 ? -6.340 -5.089 6.488 1.00 97.56 105 ASP A N 1
ATOM 817 C CA . ASP A 1 105 ? -6.985 -6.177 5.762 1.00 97.56 105 ASP A CA 1
ATOM 818 C C . ASP A 1 105 ? -6.143 -6.664 4.583 1.00 97.56 105 ASP A C 1
ATOM 820 O O . ASP A 1 105 ? -5.844 -7.856 4.484 1.00 97.56 105 ASP A O 1
ATOM 824 N N . LEU A 1 106 ? -5.684 -5.736 3.744 1.00 97.88 106 LEU A N 1
ATOM 825 C CA . LEU A 1 106 ? -4.925 -6.058 2.542 1.00 97.88 106 LEU A CA 1
ATOM 826 C C . LEU A 1 106 ? -3.807 -5.044 2.304 1.00 97.88 106 LEU A C 1
ATOM 828 O O . LEU A 1 106 ? -4.018 -3.832 2.361 1.00 97.88 106 LEU A O 1
ATOM 832 N N . PHE A 1 107 ? -2.615 -5.553 2.002 1.00 98.06 107 PHE A N 1
ATOM 833 C CA . PHE A 1 107 ? -1.483 -4.760 1.540 1.00 98.06 107 PHE A CA 1
ATOM 834 C C . PHE A 1 107 ? -1.011 -5.243 0.168 1.00 98.06 107 PHE A C 1
ATOM 836 O O . PHE A 1 107 ? -0.620 -6.401 0.034 1.00 98.06 107 PHE A O 1
ATOM 843 N N . ILE A 1 108 ? -0.976 -4.346 -0.814 1.00 97.88 108 ILE A N 1
ATOM 844 C CA . ILE A 1 108 ? -0.369 -4.561 -2.127 1.00 97.88 108 ILE A CA 1
ATOM 845 C C . ILE A 1 108 ? 0.927 -3.748 -2.205 1.00 97.88 108 ILE A C 1
ATOM 847 O O . ILE A 1 108 ? 0.917 -2.525 -2.052 1.00 97.88 108 ILE A O 1
ATOM 851 N N . MET A 1 109 ? 2.047 -4.423 -2.447 1.00 95.31 109 MET A N 1
ATOM 852 C CA . MET A 1 109 ? 3.345 -3.802 -2.705 1.00 95.31 109 MET A CA 1
ATOM 853 C C . MET A 1 109 ? 3.742 -4.021 -4.159 1.00 95.31 109 MET A C 1
ATOM 855 O O . MET A 1 109 ? 3.702 -5.156 -4.626 1.00 95.31 109 MET A O 1
ATOM 859 N N . VAL A 1 110 ? 4.171 -2.962 -4.844 1.00 93.69 110 VAL A N 1
ATOM 860 C CA . VAL A 1 110 ? 4.648 -3.035 -6.229 1.00 93.69 110 VAL A CA 1
ATOM 861 C C . VAL A 1 110 ? 6.040 -2.422 -6.345 1.00 93.69 110 VAL A C 1
ATOM 863 O O . VAL A 1 110 ? 6.252 -1.239 -6.096 1.00 93.69 110 VAL A O 1
ATOM 866 N N . ASP A 1 111 ? 7.008 -3.261 -6.684 1.00 86.56 111 ASP A N 1
ATOM 867 C CA . ASP A 1 111 ? 8.425 -2.944 -6.849 1.00 86.56 111 ASP A CA 1
ATOM 868 C C . ASP A 1 111 ? 9.010 -2.060 -5.730 1.00 86.56 111 ASP A C 1
ATOM 870 O O . ASP A 1 111 ? 9.639 -1.026 -5.963 1.00 86.56 111 ASP A O 1
ATOM 874 N N . GLY A 1 112 ? 8.758 -2.447 -4.473 1.00 78.25 112 GLY A N 1
ATOM 875 C CA . GLY A 1 112 ? 9.254 -1.730 -3.297 1.00 78.25 112 GLY A CA 1
ATOM 876 C C . GLY A 1 112 ? 10.787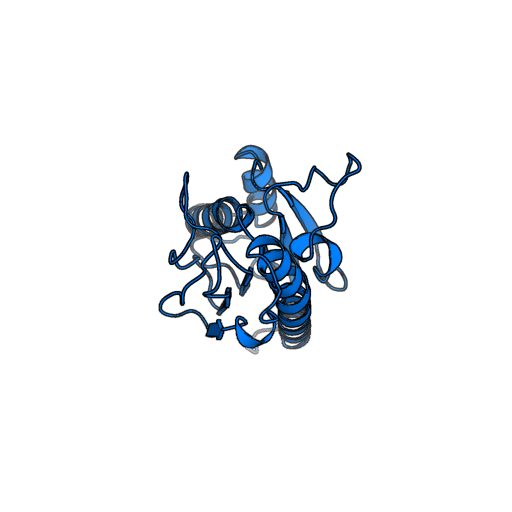 -1.655 -3.268 1.00 78.25 112 GLY A C 1
ATOM 877 O O . GLY A 1 112 ? 11.472 -2.678 -3.309 1.00 78.25 112 GLY A O 1
ATOM 878 N N . VAL A 1 113 ? 11.347 -0.445 -3.166 1.00 70.56 113 VAL A N 1
ATOM 879 C CA . VAL A 1 113 ? 12.798 -0.225 -3.328 1.00 70.56 113 VAL A CA 1
ATOM 880 C C . VAL A 1 113 ? 13.569 -0.328 -2.004 1.00 70.56 113 VAL A C 1
ATOM 882 O O . VAL A 1 113 ? 13.154 0.166 -0.949 1.00 70.56 113 VAL A O 1
ATOM 885 N N . LYS A 1 114 ? 14.767 -0.924 -2.068 1.00 59.47 114 LYS A N 1
ATOM 886 C CA . LYS A 1 114 ? 15.800 -0.906 -1.018 1.00 59.47 114 LYS A CA 1
ATOM 887 C C . LYS A 1 114 ? 16.905 0.063 -1.404 1.00 59.47 114 LYS A C 1
ATOM 889 O O . LYS A 1 114 ? 17.633 -0.204 -2.349 1.00 59.47 114 LYS A O 1
ATOM 894 N N . LYS A 1 115 ? 17.094 1.074 -0.554 1.00 50.38 115 LYS A N 1
ATOM 895 C CA . LYS A 1 115 ? 18.199 2.054 -0.499 1.00 50.38 115 LYS A CA 1
ATOM 896 C C . LYS A 1 115 ? 17.920 3.420 -1.158 1.00 50.38 115 LYS A C 1
ATOM 898 O O . LYS A 1 115 ? 17.217 3.471 -2.159 1.00 50.38 115 LYS A O 1
ATOM 903 N N . PRO A 1 116 ? 18.468 4.515 -0.579 1.00 46.16 116 PRO A N 1
ATOM 904 C CA . PRO A 1 116 ? 19.337 4.540 0.611 1.00 46.16 116 PRO A CA 1
ATOM 905 C C . PRO A 1 116 ? 18.589 4.320 1.940 1.00 46.16 116 PRO A C 1
ATOM 907 O O . PRO A 1 116 ? 19.218 4.017 2.947 1.00 46.16 116 PRO A O 1
ATOM 910 N N . ILE A 1 117 ? 17.252 4.363 1.951 1.00 47.53 117 ILE A N 1
ATOM 911 C CA . ILE A 1 117 ? 16.449 4.367 3.183 1.00 47.53 117 ILE A CA 1
ATOM 912 C C . ILE A 1 117 ? 15.349 3.292 3.050 1.00 47.53 117 ILE A C 1
ATOM 914 O O . ILE A 1 117 ? 14.343 3.494 2.387 1.00 47.53 117 ILE A O 1
ATOM 918 N N . ALA A 1 118 ? 15.616 2.095 3.579 1.00 52.06 118 ALA A N 1
ATOM 919 C CA . ALA A 1 118 ? 14.900 0.823 3.373 1.00 52.06 118 ALA A CA 1
ATOM 920 C C . ALA A 1 118 ? 13.353 0.835 3.247 1.00 52.06 118 ALA A C 1
ATOM 922 O O . ALA A 1 118 ? 12.686 1.376 4.120 1.00 52.06 118 ALA A O 1
ATOM 923 N N . ALA A 1 119 ? 12.804 0.032 2.311 1.00 51.69 119 ALA A N 1
ATOM 924 C CA . ALA A 1 119 ? 11.572 -0.767 2.477 1.00 51.69 119 ALA A CA 1
ATOM 925 C C . ALA A 1 119 ? 11.444 -1.931 1.459 1.00 51.69 119 ALA A C 1
ATOM 927 O O . ALA A 1 119 ? 10.446 -2.042 0.757 1.00 51.69 119 ALA A O 1
ATOM 928 N N . GLN A 1 120 ? 12.417 -2.847 1.414 1.00 62.09 120 GLN A N 1
ATOM 929 C CA . GLN A 1 120 ? 12.291 -4.104 0.657 1.00 62.09 120 GLN A CA 1
ATOM 930 C C . GLN A 1 120 ? 12.528 -5.293 1.588 1.00 62.09 120 GLN A C 1
ATOM 932 O O . GLN A 1 120 ? 13.524 -5.337 2.318 1.00 62.09 120 GLN A O 1
ATOM 937 N N . GLY A 1 121 ? 11.627 -6.275 1.569 1.00 67.62 121 GLY A N 1
ATOM 938 C CA . GLY A 1 121 ? 11.704 -7.449 2.446 1.00 67.62 121 GLY A CA 1
ATOM 939 C C . GLY A 1 121 ? 11.068 -7.275 3.825 1.00 67.62 121 GLY A C 1
ATOM 940 O O . GLY A 1 121 ? 11.085 -8.221 4.608 1.00 67.62 121 GLY A O 1
ATOM 941 N N . ILE A 1 122 ? 10.523 -6.098 4.147 1.00 84.06 122 ILE A N 1
ATOM 942 C CA . ILE A 1 122 ? 9.802 -5.885 5.405 1.00 84.06 122 ILE A CA 1
ATOM 943 C C . ILE A 1 122 ? 8.347 -6.282 5.189 1.00 84.06 122 ILE A C 1
ATOM 945 O O . ILE A 1 122 ? 7.644 -5.659 4.397 1.00 84.06 122 ILE A O 1
ATOM 949 N N . ARG A 1 123 ? 7.886 -7.284 5.938 1.00 90.94 123 ARG A N 1
ATOM 950 C CA . ARG A 1 123 ? 6.479 -7.680 5.923 1.00 90.94 123 ARG A CA 1
ATOM 951 C C . ARG A 1 123 ? 5.605 -6.568 6.539 1.00 90.94 123 ARG A C 1
ATOM 953 O O . ARG A 1 123 ? 5.861 -6.183 7.690 1.00 90.94 123 ARG A O 1
ATOM 960 N N . PRO A 1 124 ? 4.591 -6.050 5.822 1.00 94.00 124 PRO A N 1
ATOM 961 C CA . PRO A 1 124 ? 3.607 -5.129 6.390 1.00 94.00 124 PRO A CA 1
ATOM 962 C C . PRO A 1 124 ? 2.776 -5.823 7.480 1.00 94.00 124 PRO A C 1
ATOM 964 O O . PRO A 1 124 ? 2.670 -7.048 7.516 1.00 94.00 124 PRO A O 1
ATOM 967 N N . LYS A 1 125 ? 2.183 -5.048 8.395 1.00 97.19 125 LYS A N 1
ATOM 968 C CA . LYS A 1 125 ? 1.238 -5.581 9.392 1.00 97.19 125 LYS A CA 1
ATOM 969 C C . LYS A 1 125 ? -0.150 -5.706 8.764 1.00 97.19 125 LYS A C 1
ATOM 971 O O . LYS A 1 125 ? -0.988 -4.830 8.961 1.00 97.19 125 LYS A O 1
ATOM 976 N N . ALA A 1 126 ? -0.333 -6.761 7.974 1.00 97.56 126 ALA A N 1
ATOM 977 C CA . ALA A 1 126 ? -1.530 -7.023 7.186 1.00 97.56 126 ALA A CA 1
ATOM 978 C C . ALA A 1 126 ? -1.922 -8.507 7.229 1.00 97.56 126 ALA A C 1
ATOM 980 O O . ALA A 1 126 ? -1.044 -9.374 7.141 1.00 97.56 126 ALA A O 1
ATOM 981 N N . LYS A 1 127 ? -3.235 -8.772 7.273 1.00 97.12 127 LYS A N 1
ATOM 982 C CA . LYS A 1 127 ? -3.826 -10.116 7.200 1.00 97.12 127 LYS A CA 1
ATOM 983 C C . LYS A 1 127 ? -3.479 -10.781 5.868 1.00 97.12 127 LYS A C 1
ATOM 985 O O . LYS A 1 127 ? -2.930 -11.880 5.863 1.00 97.12 127 LYS A O 1
ATOM 990 N N . LYS A 1 128 ? -3.723 -10.081 4.751 1.00 97.56 128 LYS A N 1
ATOM 991 C CA . LYS A 1 128 ? -3.268 -10.470 3.409 1.00 97.56 128 LYS A CA 1
ATOM 992 C C . LYS A 1 128 ? -2.215 -9.487 2.895 1.00 97.56 128 LYS A C 1
ATOM 994 O O . LYS A 1 128 ? -2.354 -8.273 3.030 1.00 97.56 128 LYS A O 1
ATOM 999 N N . CYS A 1 129 ? -1.145 -10.017 2.313 1.00 97.31 129 CYS A N 1
ATOM 1000 C CA . CYS A 1 129 ? -0.063 -9.236 1.720 1.00 97.31 129 CYS A CA 1
ATOM 1001 C C . CYS A 1 129 ? 0.304 -9.827 0.361 1.00 97.31 129 CYS A C 1
ATOM 1003 O O . CYS A 1 129 ? 0.582 -11.022 0.291 1.00 97.31 129 CYS A O 1
ATOM 1005 N N . VAL A 1 130 ? 0.357 -8.985 -0.667 1.00 97.81 130 VAL A N 1
ATOM 1006 C CA . VAL A 1 130 ? 0.777 -9.334 -2.027 1.00 97.81 130 VAL A CA 1
ATOM 1007 C C . VAL A 1 130 ? 1.944 -8.435 -2.420 1.00 97.81 130 VAL A C 1
ATOM 1009 O O . VAL A 1 130 ? 1.921 -7.229 -2.171 1.00 97.81 130 VAL A O 1
ATOM 1012 N N . ASN A 1 131 ? 2.984 -9.024 -2.996 1.00 95.62 131 ASN A N 1
ATOM 1013 C CA . ASN A 1 131 ? 4.211 -8.351 -3.390 1.00 95.62 131 ASN A CA 1
ATOM 1014 C C . ASN A 1 131 ? 4.541 -8.673 -4.849 1.00 95.62 131 ASN A C 1
ATOM 1016 O O . ASN A 1 131 ? 4.975 -9.780 -5.167 1.00 95.62 131 ASN A O 1
ATOM 1020 N N . PHE A 1 132 ? 4.37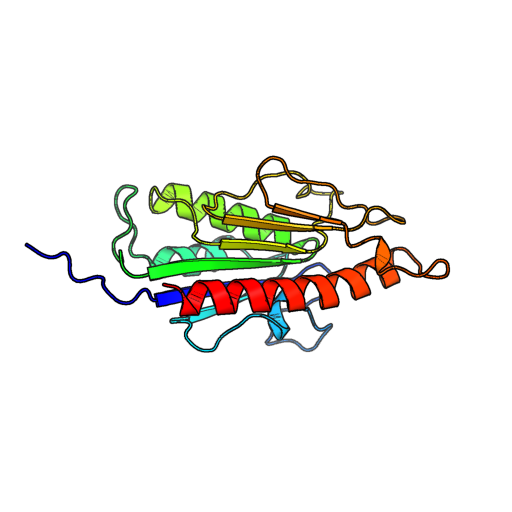3 -7.679 -5.708 1.00 95.19 132 PHE A N 1
ATOM 1021 C CA . PHE A 1 132 ? 4.810 -7.676 -7.096 1.00 95.19 132 PHE A CA 1
ATOM 1022 C C . PHE A 1 132 ? 6.206 -7.062 -7.160 1.00 95.19 132 PHE A C 1
ATOM 1024 O O . PHE A 1 132 ? 6.421 -5.968 -6.640 1.00 95.19 132 PHE A O 1
ATOM 1031 N N . TYR A 1 133 ? 7.180 -7.749 -7.748 1.00 91.50 133 TYR A N 1
ATOM 1032 C CA . TYR A 1 133 ? 8.567 -7.277 -7.759 1.00 91.50 133 TYR A CA 1
ATOM 1033 C C . TYR A 1 133 ? 9.306 -7.728 -9.016 1.00 91.50 133 TYR A C 1
ATOM 1035 O O . TYR A 1 133 ? 8.916 -8.710 -9.632 1.00 91.50 133 TYR A O 1
ATOM 1043 N N . GLN A 1 134 ? 10.397 -7.055 -9.377 1.00 88.31 134 GLN A N 1
ATOM 1044 C CA . GLN A 1 134 ? 11.307 -7.514 -10.435 1.00 88.31 134 GLN A CA 1
ATOM 1045 C C . GLN A 1 134 ? 12.741 -7.641 -9.921 1.00 88.31 134 GLN A C 1
ATOM 1047 O O . GLN A 1 134 ? 13.070 -7.115 -8.863 1.00 88.31 134 GLN A O 1
ATOM 1052 N N . THR A 1 135 ? 13.601 -8.368 -10.629 1.00 84.56 135 THR A N 1
ATOM 1053 C CA . THR A 1 135 ? 14.971 -8.691 -10.190 1.00 84.56 135 THR A CA 1
ATOM 1054 C C . THR A 1 135 ? 16.070 -8.123 -11.101 1.00 84.56 135 THR A C 1
ATOM 1056 O O . THR A 1 135 ? 17.257 -8.364 -10.863 1.00 84.56 135 THR A O 1
ATOM 1059 N N . ARG A 1 136 ? 15.709 -7.328 -12.116 1.00 77.75 136 ARG A N 1
ATOM 1060 C CA . ARG A 1 136 ? 16.572 -6.836 -13.199 1.00 77.75 136 ARG A CA 1
ATOM 1061 C C . ARG A 1 136 ? 17.033 -5.387 -12.986 1.00 77.75 136 ARG A C 1
ATOM 1063 O O . ARG A 1 136 ? 16.280 -4.506 -12.603 1.00 77.75 136 ARG A O 1
ATOM 1070 N N . GLY A 1 137 ? 18.281 -5.094 -13.354 1.00 69.12 137 GLY A N 1
ATOM 1071 C CA . GLY A 1 137 ? 18.799 -3.718 -13.370 1.00 69.12 137 GLY A CA 1
ATOM 1072 C C . GLY A 1 137 ? 19.185 -3.180 -11.986 1.00 69.12 137 GLY A C 1
ATOM 1073 O O . GLY A 1 137 ? 19.644 -3.942 -11.137 1.00 69.12 137 GLY A O 1
ATOM 1074 N N . VAL A 1 138 ? 19.092 -1.857 -11.795 1.00 66.75 138 VAL A N 1
ATOM 1075 C CA . VAL A 1 138 ? 19.540 -1.140 -10.575 1.00 66.75 138 VAL A CA 1
ATOM 1076 C C . VAL A 1 138 ? 18.460 -1.119 -9.491 1.00 66.75 138 VAL A C 1
ATOM 1078 O O . VAL A 1 138 ? 18.761 -1.194 -8.300 1.00 66.75 138 VAL A O 1
ATOM 1081 N N . VAL A 1 139 ? 17.194 -1.056 -9.897 1.00 69.12 139 VAL A N 1
ATOM 1082 C CA . VAL A 1 139 ? 16.062 -1.300 -9.006 1.00 69.12 139 VAL A CA 1
ATOM 1083 C C . VAL A 1 139 ? 15.902 -2.812 -8.976 1.00 69.12 139 VAL A C 1
ATOM 1085 O O . VAL A 1 139 ? 15.670 -3.392 -10.019 1.00 69.12 139 VAL A O 1
ATOM 1088 N N . ARG A 1 140 ? 16.115 -3.481 -7.842 1.00 73.12 140 ARG A N 1
ATOM 1089 C CA . ARG A 1 140 ? 15.890 -4.931 -7.726 1.00 73.12 140 ARG A CA 1
ATOM 1090 C C . ARG A 1 140 ? 15.037 -5.201 -6.510 1.00 73.12 140 ARG A C 1
ATOM 1092 O O . ARG A 1 140 ? 15.492 -5.005 -5.386 1.00 73.12 140 ARG A O 1
ATOM 1099 N N . GLY A 1 141 ? 13.829 -5.673 -6.746 1.00 78.75 141 GLY A N 1
ATOM 1100 C CA . GLY A 1 141 ? 12.912 -6.251 -5.784 1.00 78.75 141 GLY A CA 1
ATOM 1101 C C . GLY A 1 141 ? 13.305 -7.672 -5.342 1.00 78.75 141 GLY A C 1
ATOM 1102 O O . GLY A 1 141 ? 14.299 -8.246 -5.780 1.00 78.75 141 GLY A O 1
ATOM 1103 N N . LYS A 1 142 ? 12.598 -8.198 -4.333 1.00 85.38 142 LYS A N 1
ATOM 1104 C CA . LYS A 1 142 ? 12.781 -9.564 -3.811 1.00 85.38 142 LYS A CA 1
ATOM 1105 C C . LYS A 1 142 ? 11.499 -10.034 -3.143 1.00 85.38 142 LYS A C 1
ATOM 1107 O O . LYS A 1 142 ? 10.738 -9.207 -2.637 1.00 85.38 142 LYS A O 1
ATOM 1112 N N . ALA A 1 143 ? 11.343 -11.347 -3.032 1.00 89.69 143 ALA A N 1
ATOM 1113 C CA . ALA A 1 143 ? 10.254 -11.938 -2.276 1.00 89.69 143 ALA A CA 1
ATOM 1114 C C . ALA A 1 143 ? 10.249 -11.491 -0.796 1.00 89.69 143 ALA A C 1
ATOM 1116 O O . ALA A 1 143 ? 11.294 -11.366 -0.142 1.00 89.69 143 ALA A O 1
ATOM 1117 N N . ILE A 1 144 ? 9.053 -11.277 -0.250 1.00 90.81 144 ILE A N 1
ATOM 1118 C CA . ILE A 1 144 ? 8.809 -10.951 1.157 1.00 90.81 144 ILE A CA 1
ATOM 1119 C C . ILE A 1 144 ? 8.232 -12.189 1.841 1.00 90.81 144 ILE A C 1
ATOM 1121 O O . ILE A 1 144 ? 7.179 -12.695 1.449 1.00 90.81 144 ILE A O 1
ATOM 1125 N N . LYS A 1 145 ? 8.913 -12.681 2.885 1.00 90.38 145 LYS A N 1
ATOM 1126 C CA . LYS A 1 145 ? 8.502 -13.897 3.601 1.00 90.38 145 LYS A CA 1
ATOM 1127 C C . LYS A 1 145 ? 7.074 -13.760 4.142 1.00 90.38 145 LYS A C 1
ATOM 1129 O O . LYS A 1 145 ? 6.790 -12.893 4.971 1.00 90.38 145 LYS A O 1
ATOM 1134 N N . GLY A 1 146 ? 6.209 -14.674 3.704 1.00 92.00 146 GLY A N 1
ATOM 1135 C CA . GLY A 1 146 ? 4.812 -14.769 4.118 1.00 92.00 146 GLY A CA 1
ATOM 1136 C C . GLY A 1 146 ? 3.878 -13.712 3.518 1.00 92.00 146 GLY A C 1
ATOM 1137 O O . GLY A 1 146 ? 2.783 -13.523 4.039 1.00 92.00 146 GLY A O 1
ATOM 1138 N N . CYS A 1 147 ? 4.309 -13.034 2.454 1.00 95.56 147 CYS A N 1
ATOM 1139 C CA . CYS A 1 147 ? 3.405 -12.442 1.472 1.00 95.56 147 CYS A CA 1
ATOM 1140 C C . CYS A 1 147 ? 3.238 -13.411 0.291 1.00 95.56 147 CYS A C 1
ATOM 1142 O O . CYS A 1 147 ? 4.098 -14.265 0.059 1.00 95.56 147 CYS A O 1
ATOM 1144 N N . GLU A 1 148 ? 2.158 -13.256 -0.463 1.00 97.38 148 GLU A N 1
ATOM 1145 C CA . GLU A 1 148 ? 2.042 -13.782 -1.820 1.00 97.38 148 GLU A CA 1
ATOM 1146 C C . GLU A 1 148 ? 3.010 -12.996 -2.714 1.00 97.38 148 GLU A C 1
ATOM 1148 O O . GLU A 1 148 ? 3.062 -11.769 -2.635 1.00 97.38 148 GLU A O 1
ATOM 1153 N N . ASN A 1 149 ? 3.863 -13.679 -3.474 1.00 95.38 149 ASN A N 1
ATOM 1154 C CA . ASN A 1 149 ? 4.964 -13.049 -4.201 1.00 95.38 149 ASN A CA 1
ATOM 1155 C C . ASN A 1 149 ? 4.846 -13.342 -5.695 1.00 95.38 149 ASN A C 1
ATOM 1157 O O . ASN A 1 149 ? 4.805 -14.507 -6.083 1.00 95.38 149 ASN A O 1
ATOM 1161 N N . HIS A 1 150 ? 4.870 -12.293 -6.514 1.00 95.88 150 HIS A N 1
ATOM 1162 C CA . HIS A 1 150 ? 4.798 -12.385 -7.968 1.00 95.88 150 HIS A CA 1
ATOM 1163 C C . HIS A 1 150 ? 6.045 -11.746 -8.571 1.00 95.88 150 HIS A C 1
ATOM 1165 O O . HIS A 1 150 ? 6.232 -10.527 -8.501 1.00 95.88 150 HIS A O 1
ATOM 1171 N N . ASP A 1 151 ? 6.903 -12.579 -9.155 1.00 93.19 151 ASP A N 1
ATOM 1172 C CA . ASP A 1 151 ? 8.047 -12.098 -9.918 1.00 93.19 151 ASP A CA 1
ATOM 1173 C C . ASP A 1 151 ? 7.578 -11.613 -11.297 1.00 93.19 151 ASP A C 1
ATOM 1175 O O . ASP A 1 151 ? 7.104 -12.378 -12.140 1.00 93.19 151 ASP A O 1
ATOM 1179 N N . MET A 1 152 ? 7.694 -10.310 -11.503 1.00 92.06 152 MET A N 1
ATOM 1180 C CA . MET A 1 152 ? 7.299 -9.583 -12.699 1.00 92.06 152 MET A CA 1
ATOM 1181 C C . MET A 1 152 ? 8.482 -9.310 -13.634 1.00 92.06 152 MET A C 1
ATOM 1183 O O . MET A 1 152 ? 8.322 -8.600 -14.624 1.00 92.06 152 MET A O 1
ATOM 1187 N N . THR A 1 153 ? 9.661 -9.891 -13.380 1.00 87.94 153 THR A N 1
ATOM 1188 C CA . THR A 1 153 ? 10.856 -9.694 -14.222 1.00 87.94 153 THR A CA 1
ATOM 1189 C C . THR A 1 153 ? 10.603 -10.085 -15.681 1.00 87.94 153 THR A C 1
ATOM 1191 O O . THR A 1 153 ? 11.143 -9.452 -16.584 1.00 87.94 153 THR A O 1
ATOM 1194 N N . LYS A 1 154 ? 9.720 -11.065 -15.925 1.00 86.06 154 LYS A N 1
ATOM 1195 C CA . LYS A 1 154 ? 9.312 -11.502 -17.272 1.00 86.06 154 LYS A CA 1
ATOM 1196 C C . LYS A 1 154 ? 8.661 -10.407 -18.130 1.00 86.06 154 LYS A C 1
ATOM 1198 O O . LYS A 1 154 ? 8.599 -10.558 -19.341 1.00 86.06 154 LYS A O 1
ATOM 1203 N N . TYR A 1 155 ? 8.157 -9.331 -17.520 1.00 83.69 155 TYR A N 1
ATOM 1204 C CA . TYR A 1 155 ? 7.547 -8.206 -18.239 1.00 83.69 155 TYR A CA 1
ATOM 1205 C C . TYR A 1 155 ? 8.569 -7.153 -18.693 1.00 83.69 155 TYR A C 1
ATOM 1207 O O . TYR A 1 155 ? 8.190 -6.161 -19.314 1.00 83.69 155 TYR A O 1
ATOM 1215 N N . CYS A 1 156 ? 9.851 -7.344 -18.374 1.00 85.12 156 CYS A N 1
ATOM 1216 C CA . CYS A 1 156 ? 10.924 -6.442 -18.767 1.00 85.12 156 CYS A CA 1
ATOM 1217 C C . CYS A 1 156 ? 11.651 -6.993 -19.993 1.00 85.12 156 CYS A C 1
ATOM 1219 O O . CYS A 1 156 ? 12.188 -8.100 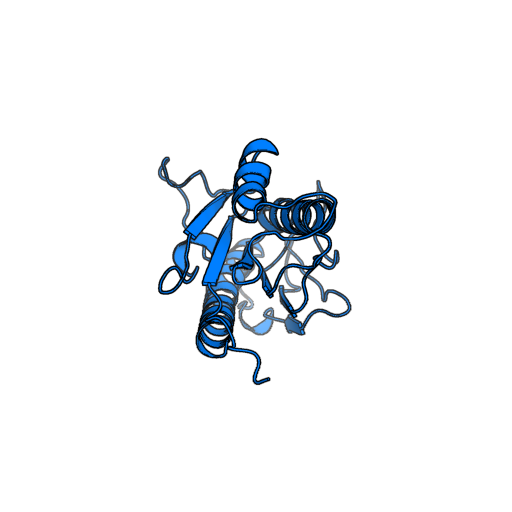-19.948 1.00 85.12 156 CYS A O 1
ATOM 1221 N N . TYR A 1 157 ? 11.700 -6.210 -21.071 1.00 84.75 157 TYR A N 1
ATOM 1222 C CA . TYR A 1 157 ? 12.401 -6.602 -22.292 1.00 84.75 157 TYR A CA 1
ATOM 1223 C C . TYR A 1 157 ? 13.916 -6.594 -22.103 1.00 84.75 157 TYR A C 1
ATOM 1225 O O . TYR A 1 157 ? 14.453 -5.890 -21.244 1.00 84.75 157 TYR A O 1
ATOM 1233 N N . ASP A 1 158 ? 14.628 -7.322 -22.965 1.00 80.25 158 ASP A N 1
ATOM 1234 C CA . ASP A 1 158 ? 16.089 -7.371 -22.908 1.00 80.25 158 ASP A CA 1
ATOM 1235 C C . ASP A 1 158 ? 16.778 -6.037 -23.187 1.00 80.25 158 ASP A C 1
ATOM 1237 O O . ASP A 1 158 ? 17.859 -5.775 -22.659 1.00 80.25 158 ASP A O 1
ATOM 1241 N N . SER A 1 159 ? 16.108 -5.154 -23.916 1.00 81.38 159 SER A N 1
ATOM 1242 C CA . SER A 1 159 ? 16.545 -3.784 -24.157 1.00 81.38 159 SER A CA 1
ATOM 1243 C C . SER A 1 159 ? 16.156 -2.797 -23.050 1.00 81.38 159 SER A C 1
ATOM 1245 O O . SER A 1 159 ? 16.602 -1.653 -23.093 1.00 81.38 159 SER A O 1
ATOM 1247 N N . ASP A 1 160 ? 15.310 -3.182 -22.086 1.00 80.69 160 ASP A N 1
ATOM 1248 C CA . ASP A 1 160 ? 14.817 -2.240 -21.079 1.00 80.69 160 ASP A CA 1
ATOM 1249 C C . ASP A 1 160 ? 15.927 -1.872 -20.079 1.00 80.69 160 ASP A C 1
ATOM 1251 O O . ASP A 1 160 ? 16.565 -2.726 -19.447 1.00 80.69 160 ASP A O 1
ATOM 1255 N N . SER A 1 161 ? 16.100 -0.566 -19.861 1.00 80.88 161 SER A N 1
ATOM 1256 C CA . SER A 1 161 ? 16.823 -0.048 -18.698 1.00 80.88 161 SER A CA 1
ATOM 1257 C C . SER A 1 161 ? 16.102 -0.426 -17.397 1.00 80.88 161 SER A C 1
ATOM 1259 O O . SER A 1 161 ? 14.892 -0.663 -17.371 1.00 80.88 161 SER A O 1
ATOM 1261 N N . GLY A 1 162 ? 16.822 -0.414 -16.270 1.00 76.88 162 GLY A N 1
ATOM 1262 C CA . GLY A 1 162 ? 16.218 -0.696 -14.959 1.00 76.88 162 GLY A CA 1
ATOM 1263 C C . GLY A 1 162 ? 15.040 0.229 -14.613 1.00 76.88 162 GLY A C 1
ATOM 1264 O O . GLY A 1 162 ? 14.103 -0.202 -13.953 1.00 76.88 162 GLY A O 1
ATOM 1265 N N . VAL A 1 163 ? 15.051 1.476 -15.098 1.00 79.56 163 VAL A N 1
ATOM 1266 C CA . VAL A 1 163 ? 13.951 2.436 -14.899 1.00 79.56 163 VAL A CA 1
ATOM 1267 C C . VAL A 1 163 ? 12.749 2.112 -15.790 1.00 79.56 163 VAL A C 1
ATOM 1269 O O . VAL A 1 163 ? 11.617 2.173 -15.322 1.00 79.56 163 VAL A O 1
ATOM 1272 N N . GLN A 1 164 ? 12.963 1.720 -17.049 1.00 84.50 164 GLN A N 1
ATOM 1273 C CA . GLN A 1 164 ? 11.864 1.289 -17.926 1.00 84.50 164 GLN A CA 1
ATOM 1274 C C . GLN A 1 164 ? 11.182 0.030 -17.382 1.00 84.50 164 GLN A C 1
ATOM 1276 O O . GLN A 1 164 ? 9.956 -0.017 -17.303 1.00 84.50 164 GLN A O 1
ATOM 1281 N N . CYS A 1 165 ? 11.975 -0.943 -16.926 1.00 85.19 165 CYS A N 1
ATOM 1282 C CA . CYS A 1 165 ? 11.475 -2.133 -16.241 1.00 85.19 165 CYS A CA 1
ATOM 1283 C C . CYS A 1 165 ? 10.674 -1.756 -14.979 1.00 85.19 165 CYS A C 1
ATOM 1285 O O . CYS A 1 165 ? 9.555 -2.235 -14.807 1.00 85.19 165 CYS A O 1
ATOM 1287 N N . HIS A 1 166 ? 11.179 -0.826 -14.153 1.00 86.06 166 HIS A N 1
ATOM 1288 C CA . HIS A 1 166 ? 10.468 -0.311 -12.974 1.00 86.06 166 HIS A CA 1
ATOM 1289 C C . HIS A 1 166 ? 9.085 0.259 -13.322 1.00 86.06 166 HIS A C 1
ATOM 1291 O O . HIS A 1 166 ? 8.095 -0.111 -12.696 1.00 86.06 166 HIS A O 1
ATOM 1297 N N . ILE A 1 167 ? 8.999 1.108 -14.353 1.00 86.69 167 ILE A N 1
ATOM 1298 C CA . ILE A 1 167 ? 7.737 1.722 -14.791 1.00 86.69 167 ILE A CA 1
ATOM 1299 C C . ILE A 1 167 ? 6.755 0.656 -15.300 1.00 86.69 167 ILE A C 1
ATOM 1301 O O . ILE A 1 167 ? 5.582 0.675 -14.932 1.00 86.69 167 ILE A O 1
ATOM 1305 N N . ARG A 1 168 ? 7.207 -0.306 -16.118 1.00 88.56 168 ARG A N 1
ATOM 1306 C CA . ARG A 1 168 ? 6.335 -1.390 -16.615 1.00 88.56 168 ARG A CA 1
ATOM 1307 C C . ARG A 1 168 ? 5.766 -2.235 -15.480 1.00 88.56 168 ARG A C 1
ATOM 1309 O O . ARG A 1 168 ? 4.572 -2.541 -15.476 1.00 88.56 168 ARG A O 1
ATOM 1316 N N . VAL A 1 169 ? 6.622 -2.609 -14.532 1.00 90.38 169 VAL A N 1
ATOM 1317 C CA . VAL A 1 169 ? 6.243 -3.422 -13.372 1.00 90.38 169 VAL A CA 1
ATOM 1318 C C . VAL A 1 169 ? 5.326 -2.644 -12.441 1.00 90.38 169 VAL A C 1
ATOM 1320 O O . VAL A 1 169 ? 4.371 -3.223 -11.934 1.00 90.38 169 VAL A O 1
ATOM 1323 N N . GLU A 1 170 ? 5.540 -1.339 -12.270 1.00 91.19 170 GLU A N 1
ATOM 1324 C CA . GLU A 1 170 ? 4.602 -0.480 -11.550 1.00 91.19 170 GLU A CA 1
ATOM 1325 C C . GLU A 1 170 ? 3.197 -0.552 -12.154 1.00 91.19 170 GLU A C 1
ATOM 1327 O O . GLU A 1 170 ? 2.244 -0.882 -11.449 1.00 91.19 170 GLU A O 1
ATOM 1332 N N . TRP A 1 171 ? 3.051 -0.254 -13.446 1.00 92.31 171 TRP A N 1
ATOM 1333 C CA . TRP A 1 171 ? 1.733 -0.194 -14.080 1.00 92.31 171 TRP A CA 1
ATOM 1334 C C . TRP A 1 171 ? 1.041 -1.551 -14.106 1.00 92.31 171 TRP A C 1
ATOM 1336 O O . TRP A 1 171 ? -0.127 -1.651 -13.736 1.00 92.31 171 TRP A O 1
ATOM 1346 N N . SER A 1 172 ? 1.779 -2.601 -14.458 1.00 93.81 172 SER A N 1
ATOM 1347 C CA . SER A 1 172 ? 1.232 -3.959 -14.517 1.00 93.81 172 SER A CA 1
ATOM 1348 C C . SER A 1 172 ? 0.873 -4.467 -13.118 1.00 93.81 172 SER A C 1
ATOM 1350 O O . SER A 1 172 ? -0.245 -4.907 -12.881 1.00 93.81 172 SER A O 1
ATOM 1352 N N . GLY A 1 173 ? 1.786 -4.335 -12.150 1.00 95.19 173 GLY A N 1
ATOM 1353 C CA . GLY A 1 173 ? 1.575 -4.831 -10.791 1.00 95.19 173 GLY A CA 1
ATOM 1354 C C . GLY A 1 173 ? 0.502 -4.058 -10.026 1.00 95.19 173 GLY A C 1
ATOM 1355 O O . GLY A 1 173 ? -0.203 -4.631 -9.200 1.00 95.19 173 GLY A O 1
ATOM 1356 N N . THR A 1 174 ? 0.334 -2.761 -10.297 1.00 95.88 174 THR A N 1
ATOM 1357 C CA . THR A 1 174 ? -0.766 -1.983 -9.701 1.00 95.88 174 THR A CA 1
ATOM 1358 C C . THR A 1 174 ? -2.109 -2.273 -10.364 1.00 95.88 174 THR A C 1
ATOM 1360 O O . THR A 1 174 ? -3.119 -2.225 -9.670 1.00 95.88 174 THR A O 1
ATOM 1363 N N . ALA A 1 175 ? -2.147 -2.619 -11.655 1.00 96.56 175 ALA A N 1
ATOM 1364 C CA . ALA A 1 175 ? -3.367 -3.090 -12.310 1.00 96.56 175 ALA A CA 1
ATOM 1365 C C . ALA A 1 175 ? -3.814 -4.454 -11.751 1.00 96.56 175 ALA A C 1
ATOM 1367 O O . ALA A 1 175 ? -4.963 -4.591 -11.325 1.00 96.56 175 ALA A O 1
ATOM 1368 N N . ASP A 1 176 ? -2.893 -5.418 -11.645 1.00 97.19 176 ASP A N 1
ATOM 1369 C CA . ASP A 1 176 ? -3.150 -6.723 -11.019 1.00 97.19 176 ASP A CA 1
ATOM 1370 C C . ASP A 1 176 ? -3.569 -6.548 -9.549 1.00 97.19 176 ASP A C 1
ATOM 1372 O O . ASP A 1 176 ? -4.566 -7.102 -9.082 1.00 97.19 176 ASP A O 1
ATOM 1376 N N . GLY A 1 177 ? -2.847 -5.695 -8.818 1.00 97.06 177 GLY A N 1
ATOM 1377 C CA . GLY A 1 177 ? -3.163 -5.325 -7.444 1.00 97.06 177 GLY A CA 1
ATOM 1378 C C . GLY A 1 177 ? -4.548 -4.698 -7.280 1.00 97.06 177 GLY A C 1
ATOM 1379 O O . GLY A 1 177 ? -5.258 -5.019 -6.328 1.00 97.06 177 GLY A O 1
ATOM 1380 N N . ALA A 1 178 ? -4.958 -3.835 -8.209 1.00 96.88 178 ALA A N 1
ATOM 1381 C CA . ALA A 1 178 ? -6.284 -3.234 -8.214 1.00 96.88 178 ALA A CA 1
ATOM 1382 C C . ALA A 1 178 ? -7.384 -4.279 -8.399 1.00 96.88 178 ALA A C 1
ATOM 1384 O O . ALA A 1 178 ? -8.411 -4.193 -7.726 1.00 96.88 178 ALA A O 1
ATOM 1385 N N . GLN A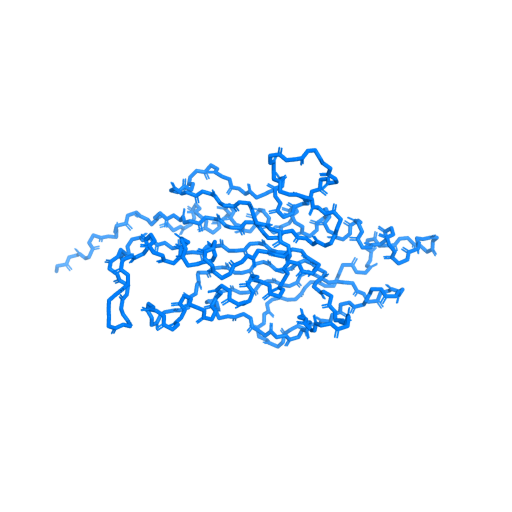 1 179 ? -7.167 -5.282 -9.254 1.00 96.88 179 GLN A N 1
ATOM 1386 C CA . GLN A 1 179 ? -8.122 -6.375 -9.403 1.00 96.88 179 GLN A CA 1
ATOM 1387 C C . GLN A 1 179 ? -8.261 -7.171 -8.101 1.00 96.88 179 GLN A C 1
ATOM 1389 O O . GLN A 1 179 ? -9.375 -7.348 -7.620 1.00 96.88 179 GLN A O 1
ATOM 1394 N N . ILE A 1 180 ? -7.142 -7.517 -7.455 1.00 96.62 180 ILE A N 1
ATOM 1395 C CA . ILE A 1 180 ? -7.153 -8.197 -6.149 1.00 96.62 180 ILE A CA 1
ATOM 1396 C C . ILE A 1 180 ? -7.913 -7.375 -5.098 1.00 96.62 180 ILE A C 1
ATOM 1398 O O . ILE A 1 180 ? -8.636 -7.939 -4.278 1.00 96.62 180 ILE A O 1
ATOM 1402 N N . ILE A 1 181 ? -7.758 -6.047 -5.100 1.00 95.88 181 ILE A N 1
ATOM 1403 C CA . ILE A 1 181 ? -8.495 -5.159 -4.190 1.00 95.88 181 ILE A CA 1
ATOM 1404 C C . ILE A 1 181 ? -9.998 -5.196 -4.485 1.00 95.88 181 ILE A C 1
ATOM 1406 O O . ILE A 1 181 ? -10.776 -5.310 -3.542 1.00 95.88 181 ILE A O 1
ATOM 1410 N N . ARG A 1 182 ? -10.417 -5.118 -5.756 1.00 94.25 182 ARG A N 1
ATOM 1411 C CA . ARG A 1 182 ? -11.840 -5.204 -6.129 1.00 94.25 182 ARG A CA 1
ATOM 1412 C C . ARG A 1 182 ? -12.440 -6.529 -5.683 1.00 94.25 182 ARG A C 1
ATOM 1414 O O . ARG A 1 182 ? -13.447 -6.522 -4.986 1.00 94.25 182 ARG A O 1
ATOM 1421 N N . ASP A 1 183 ? -11.784 -7.639 -6.007 1.00 92.94 183 ASP A N 1
ATOM 1422 C CA . ASP A 1 183 ? -12.244 -8.973 -5.621 1.00 92.94 183 ASP A CA 1
ATOM 1423 C C . ASP A 1 183 ? -12.360 -9.090 -4.097 1.00 92.94 183 ASP A C 1
ATOM 1425 O O . ASP A 1 183 ? -13.328 -9.645 -3.580 1.00 92.94 183 ASP A O 1
ATOM 1429 N N . TYR A 1 184 ? -11.407 -8.510 -3.359 1.00 92.00 184 TYR A N 1
ATOM 1430 C CA . TYR A 1 184 ? -11.436 -8.488 -1.900 1.00 92.00 184 TYR A CA 1
ATOM 1431 C C . TYR A 1 184 ? -12.613 -7.679 -1.341 1.00 92.00 184 TYR A C 1
ATOM 1433 O O . TYR A 1 184 ? -13.252 -8.137 -0.395 1.00 92.00 184 TYR A O 1
ATOM 1441 N N . ILE A 1 185 ? -12.896 -6.504 -1.914 1.00 90.00 185 ILE A N 1
ATOM 1442 C CA . ILE A 1 185 ? -14.019 -5.648 -1.507 1.00 90.00 185 ILE A CA 1
ATOM 1443 C C . ILE A 1 185 ? -15.353 -6.341 -1.795 1.00 90.00 185 ILE A C 1
ATOM 1445 O O . ILE A 1 185 ? -16.198 -6.368 -0.919 1.00 90.00 185 ILE A O 1
ATOM 1449 N N . TYR A 1 186 ? -15.539 -6.938 -2.976 1.00 85.62 186 TYR A N 1
ATOM 1450 C CA . TYR A 1 186 ? -16.819 -7.559 -3.352 1.00 85.62 186 TYR A CA 1
ATOM 1451 C C . TYR A 1 186 ? -17.066 -8.940 -2.728 1.00 85.62 186 TYR A C 1
ATOM 1453 O O . TYR A 1 186 ? -18.183 -9.448 -2.794 1.00 85.62 186 TYR A O 1
ATOM 1461 N N . SER A 1 187 ? -16.041 -9.556 -2.135 1.00 83.94 187 SER A N 1
ATOM 1462 C CA . SER A 1 187 ? -16.163 -10.844 -1.438 1.00 83.94 187 SER A CA 1
ATOM 1463 C C . SER A 1 187 ? -16.392 -10.707 0.077 1.00 83.94 187 SER A C 1
ATOM 1465 O O . SER A 1 187 ? -16.425 -11.726 0.767 1.00 83.94 187 SER A O 1
ATOM 1467 N N . ASN A 1 188 ? -16.474 -9.482 0.613 1.00 73.31 188 ASN A N 1
ATOM 1468 C CA . ASN A 1 188 ? -16.656 -9.177 2.043 1.00 73.31 188 ASN A CA 1
ATOM 1469 C C . ASN A 1 188 ? -17.764 -8.141 2.253 1.00 73.31 188 ASN A C 1
ATOM 1471 O O . ASN A 1 188 ? -18.246 -8.060 3.405 1.00 73.31 188 ASN A O 1
#

Foldseek 3Di:
DDPPPQQAAEEEEQEEEPFDDPPVDDTDDFLSPPLADPVRHPYYYYHYLPDDPVNLVVVLVVQVFDPQAGPPPRYAYEYEYEESSQVVRLVSQVVNCRRHVAGGAEYQYFLYFCDDHDDAQDDRRYPAYEYQHEDDAPSGGDDHPPHHYHHPNVQADPPDHPVNSSVSRRNVSSNVVSVVVVVVSVVD

Radius of gyration: 16.25 Å; chains: 1; bounding box: 48×35×48 Å